Protein AF-0000000081549361 (afdb_homodimer)

Foldseek 3Di:
DDPPDPDDPDPPPPPCPVPVPPLPKADKDKDPPLQPDPLSLVVVQVLLVVVCVVDVDPWRKAFDTWDIKIWIDRPPVCKIKMWTWGWTQTVNDIFTKIWIKIANDSPDDDIDTPDIGTPDDDD/DDPPDPDDPDDPPPPCPVPVPPLPKADKDKDPPLQPDPLSLVVVQVLLVVVCVVDVDPWRKAFDTWDIKIWIDRPDVCKIKMWTWGWTQTVNDIFTKIWIKIANDSPDDDIDTPDIGTPDDDD

Nearest PDB structures (foldseek):
  5ml9-assembly1_B  TM=8.527E-01  e=5.846E-06  synthetic construct
  5elu-assembly1_A  TM=9.109E-01  e=2.212E-04  synthetic construct
  8c12-assembly1_BBB  TM=8.700E-01  e=2.482E-04  synthetic construct
  5elj-assembly3_A  TM=8.957E-01  e=6.246E-04  synthetic construct
  6yxw-assembly2_D  TM=8.386E-01  e=1.665E-03  Homo sapiens

Secondary structure (DSSP, 8-state):
----------SS-------S-------EEE-TTGGG-HHHHHHHHHHHHHHHHH---SS-EEEEEEEEEEEEEEGGGTEEEEEEEEEEEETTEEEEEEEEEEESSSSSS-EEEEEEEESSPP-/----------SS-------S-------EEE-TTGGG-HHHHHHHHHHHHHHHHH---SS-EEEEEEEEEEEEEETTTTEEEEEEEEEEEETTEEEEEEEEEEESSSSSS-EEEEEEEESSPP-

Organism: NCBI:txid168488

pLDDT: mean 78.27, std 23.2, range [25.88, 98.44]

Solvent-accessible surface area (backbone atoms only — not comparable to full-atom values): 14331 Å² total; per-residue (Å²): 137,86,80,79,71,81,72,79,75,74,78,80,76,62,60,80,62,63,62,85,61,80,79,59,65,46,65,60,39,76,43,81,63,30,56,75,30,68,66,55,50,48,52,51,49,48,46,48,50,52,48,44,71,71,41,85,54,95,56,62,65,39,82,70,49,48,72,41,32,33,36,28,44,34,76,86,77,48,28,36,35,33,35,35,34,31,34,29,35,49,76,85,36,64,40,51,32,40,38,27,36,34,26,51,42,101,84,42,80,65,69,42,77,73,44,76,42,59,64,64,74,85,130,137,86,82,80,73,80,72,79,78,73,78,80,72,61,61,80,62,63,61,84,58,80,65,57,64,46,64,60,40,76,43,82,64,30,57,73,31,67,66,55,50,48,51,52,48,48,44,47,53,52,49,44,70,73,41,87,54,94,57,63,65,38,80,72,50,48,72,41,32,34,38,29,46,33,65,85,74,53,28,38,35,34,35,35,36,32,34,28,37,49,75,86,35,63,39,52,30,39,37,28,35,35,25,49,41,101,84,41,81,65,70,42,77,73,44,76,42,60,64,62,72,84,129

Sequence (246 aa):
MATQVASPIDGNKLGDIKPIGLMTPGDITPIPDAEHNDYIIYLARWAIDEYNKEHNATSILKFKKVYCAFKQEVPGVYDIMYSIILEADDGGRMGVYAATVSAQSRQIPPRKLVDFRKIFPPAMATQVASPIDGNKLGDIKPIGLMTPGDITPIPDAEHNDYIIYLARWAIDEYNKEHNATSILKFKKVYCAFKQEVPGVYDIMYSIILEADDGGRMGVYAATVSAQSRQIPPRKLVDFRKIFPPA

Radius of gyration: 24.9 Å; Cα contacts (8 Å, |Δi|>4): 452; chains: 2; bounding box: 49×110×56 Å

InterPro domains:
  IPR000010 Cystatin domain [cd00042] (43-91)
  IPR027214 Cystatin [PTHR11413] (24-118)
  IPR046350 Cystatin superfamily [SSF54403] (26-119)

Structure (mmCIF, N/CA/C/O backbone):
data_AF-0000000081549361-model_v1
#
loop_
_entity.id
_entity.type
_entity.pdbx_description
1 polymer 'Cysteine proteinase inhibitor'
#
loop_
_atom_site.group_PDB
_atom_site.id
_atom_site.type_symbol
_atom_site.label_atom_id
_atom_site.label_alt_id
_atom_site.label_comp_id
_atom_site.label_asym_id
_atom_site.label_entity_id
_atom_site.label_seq_id
_atom_site.pdbx_PDB_ins_code
_atom_site.Cartn_x
_atom_site.Cartn_y
_atom_site.Cartn_z
_atom_site.occupancy
_atom_site.B_iso_or_equiv
_atom_site.auth_seq_id
_atom_site.auth_comp_id
_atom_site.auth_asym_id
_atom_site.auth_atom_id
_atom_site.pdbx_PDB_model_num
ATOM 1 N N . MET A 1 1 ? 5.414 -63.219 -8.336 1 26.33 1 MET A N 1
ATOM 2 C CA . MET A 1 1 ? 5.566 -61.938 -9.031 1 26.33 1 MET A CA 1
ATOM 3 C C . MET A 1 1 ? 6.242 -60.906 -8.125 1 26.33 1 MET A C 1
ATOM 5 O O . MET A 1 1 ? 5.781 -60.656 -7.012 1 26.33 1 MET A O 1
ATOM 9 N N . ALA A 1 2 ? 7.523 -60.594 -8.164 1 27.41 2 ALA A N 1
ATOM 10 C CA . ALA A 1 2 ? 8.57 -60.25 -7.203 1 27.41 2 ALA A CA 1
ATOM 11 C C . ALA A 1 2 ? 8.516 -58.781 -6.844 1 27.41 2 ALA A C 1
ATOM 13 O O . ALA A 1 2 ? 8.273 -57.938 -7.711 1 27.41 2 ALA A O 1
ATOM 14 N N . THR A 1 3 ? 8.188 -58.312 -5.594 1 30.3 3 THR A N 1
ATOM 15 C CA . THR A 1 3 ? 8.047 -57.062 -4.836 1 30.3 3 THR A CA 1
ATOM 16 C C . THR A 1 3 ? 9.375 -56.312 -4.77 1 30.3 3 THR A C 1
ATOM 18 O O . THR A 1 3 ? 10.312 -56.75 -4.094 1 30.3 3 THR A O 1
ATOM 21 N N . GLN A 1 4 ? 9.961 -55.875 -5.789 1 30.41 4 GLN A N 1
ATOM 22 C CA . GLN A 1 4 ? 11.328 -55.375 -5.793 1 30.41 4 GLN A CA 1
ATOM 23 C C . GLN A 1 4 ? 11.516 -54.25 -4.777 1 30.41 4 GLN A C 1
ATOM 25 O O . GLN A 1 4 ? 10.789 -53.25 -4.816 1 30.41 4 GLN A O 1
ATOM 30 N N . VAL A 1 5 ? 11.992 -54.406 -3.641 1 31.69 5 VAL A N 1
ATOM 31 C CA . VAL A 1 5 ? 12.398 -53.594 -2.48 1 31.69 5 VAL A CA 1
ATOM 32 C C . VAL A 1 5 ? 13.469 -52.594 -2.889 1 31.69 5 VAL A C 1
ATOM 34 O O . VAL A 1 5 ? 14.406 -52.938 -3.611 1 31.69 5 VAL A O 1
ATOM 37 N N . ALA A 1 6 ? 13.18 -51.312 -2.949 1 35.41 6 ALA A N 1
ATOM 38 C CA . ALA A 1 6 ? 14.078 -50.25 -3.408 1 35.41 6 ALA A CA 1
ATOM 39 C C . ALA A 1 6 ? 15.414 -50.312 -2.678 1 35.41 6 ALA A C 1
ATOM 41 O O . ALA A 1 6 ? 15.469 -50.656 -1.488 1 35.41 6 ALA A O 1
ATOM 42 N N . SER A 1 7 ? 16.328 -50.75 -3.279 1 37.62 7 SER A N 1
ATOM 43 C CA . SER A 1 7 ? 17.656 -50.906 -2.729 1 37.62 7 SER A CA 1
ATOM 44 C C . SER A 1 7 ? 18.062 -49.719 -1.88 1 37.62 7 SER A C 1
ATOM 46 O O . SER A 1 7 ? 17.562 -48.594 -2.076 1 37.62 7 SER A O 1
ATOM 48 N N . PRO A 1 8 ? 18.906 -49.844 -0.88 1 35.84 8 PRO A N 1
ATOM 49 C CA . PRO A 1 8 ? 19.422 -48.938 0.135 1 35.84 8 PRO A CA 1
ATOM 50 C C . PRO A 1 8 ? 20.25 -47.781 -0.468 1 35.84 8 PRO A C 1
ATOM 52 O O . PRO A 1 8 ? 21.156 -48.031 -1.269 1 35.84 8 PRO A O 1
ATOM 55 N N . ILE A 1 9 ? 19.828 -46.688 -0.8 1 36.06 9 ILE A N 1
ATOM 56 C CA . ILE A 1 9 ? 20.578 -45.625 -1.429 1 36.06 9 ILE A CA 1
ATOM 57 C C . ILE A 1 9 ? 21.891 -45.375 -0.679 1 36.06 9 ILE A C 1
ATOM 59 O O . ILE A 1 9 ? 21.906 -45.344 0.553 1 36.06 9 ILE A O 1
ATOM 63 N N . ASP A 1 10 ? 22.875 -45.781 -1.121 1 35.84 10 ASP A N 1
ATOM 64 C CA . ASP A 1 10 ? 24.25 -45.656 -0.615 1 35.84 10 ASP A CA 1
ATOM 65 C C . ASP A 1 10 ? 24.484 -44.25 -0.059 1 35.84 10 ASP A C 1
ATOM 67 O O . ASP A 1 10 ? 23.938 -43.25 -0.577 1 35.84 10 ASP A O 1
ATOM 71 N N . GLY A 1 11 ? 24.828 -43.875 1.191 1 31.97 11 GLY A N 1
ATOM 72 C CA . GLY A 1 11 ? 24.969 -42.75 2.105 1 31.97 11 GLY A CA 1
ATOM 73 C C . GLY A 1 11 ? 25.688 -41.594 1.486 1 31.97 11 GLY A C 1
ATOM 74 O O . GLY A 1 11 ? 25.594 -40.469 1.982 1 31.97 11 GLY A O 1
ATOM 75 N N . ASN A 1 12 ? 26.891 -41.562 1.059 1 36 12 ASN A N 1
ATOM 76 C CA . ASN A 1 12 ? 27.922 -40.594 0.743 1 36 12 ASN A CA 1
ATOM 77 C C . ASN A 1 12 ? 27.484 -39.688 -0.402 1 36 12 ASN A C 1
ATOM 79 O O . ASN A 1 12 ? 28.125 -38.656 -0.649 1 36 12 ASN A O 1
ATOM 83 N N . LYS A 1 13 ? 27.141 -40.188 -1.493 1 33.62 13 LYS A N 1
ATOM 84 C CA . LYS A 1 13 ? 26.828 -39.375 -2.668 1 33.62 13 LYS A CA 1
ATOM 85 C C . LYS A 1 13 ? 25.578 -38.531 -2.426 1 33.62 13 LYS A C 1
ATOM 87 O O . LYS A 1 13 ? 24.484 -38.906 -2.848 1 33.62 13 LYS A O 1
ATOM 92 N N . LEU A 1 14 ? 25.203 -38.281 -1.213 1 33.5 14 LEU A N 1
ATOM 93 C CA . LEU A 1 14 ? 24.203 -37.25 -0.957 1 33.5 14 LEU A CA 1
ATOM 94 C C . LEU A 1 14 ? 24.344 -36.094 -1.951 1 33.5 14 LEU A C 1
ATOM 96 O O . LEU A 1 14 ? 25.328 -35.375 -1.92 1 33.5 14 LEU A O 1
ATOM 100 N N . GLY A 1 15 ? 24.172 -36.344 -3.135 1 33.47 15 GLY A N 1
ATOM 101 C CA . GLY A 1 15 ? 24.219 -35.312 -4.168 1 33.47 15 GLY A CA 1
ATOM 102 C C . GLY A 1 15 ? 23.938 -33.906 -3.641 1 33.47 15 GLY A C 1
ATOM 103 O O . GLY A 1 15 ? 23.359 -33.75 -2.561 1 33.47 15 GLY A O 1
ATOM 104 N N . ASP A 1 16 ? 24.875 -32.938 -3.951 1 35.56 16 ASP A N 1
ATOM 105 C CA . ASP A 1 16 ? 24.75 -31.531 -3.551 1 35.56 16 ASP A CA 1
ATOM 106 C C . ASP A 1 16 ? 23.281 -31.094 -3.533 1 35.56 16 ASP A C 1
ATOM 108 O O . ASP A 1 16 ? 22.688 -30.859 -4.586 1 35.56 16 ASP A O 1
ATOM 112 N N . ILE A 1 17 ? 22.375 -31.891 -3.084 1 36.28 17 ILE A N 1
ATOM 113 C CA . ILE A 1 17 ? 21.062 -31.281 -2.881 1 36.28 17 ILE A CA 1
ATOM 114 C C . ILE A 1 17 ? 21.219 -29.781 -2.658 1 36.28 17 ILE A C 1
ATOM 116 O O . ILE A 1 17 ? 21.797 -29.359 -1.659 1 36.28 17 ILE A O 1
ATOM 120 N N . LYS A 1 18 ? 21.625 -29.172 -3.738 1 36.47 18 LYS A N 1
ATOM 121 C CA . LYS A 1 18 ? 21.5 -27.719 -3.547 1 36.47 18 LYS A CA 1
ATOM 122 C C . LYS A 1 18 ? 20.406 -27.406 -2.525 1 36.47 18 LYS A C 1
ATOM 124 O O . LYS A 1 18 ? 19.328 -28 -2.551 1 36.47 18 LYS A O 1
ATOM 129 N N . PRO A 1 19 ? 20.766 -27.234 -1.209 1 36.66 19 PRO A N 1
ATOM 130 C CA . PRO A 1 19 ? 19.734 -26.828 -0.26 1 36.66 19 PRO A CA 1
ATOM 131 C C . PRO A 1 19 ? 18.453 -26.344 -0.95 1 36.66 19 PRO A C 1
ATOM 133 O O . PRO A 1 19 ? 18.516 -25.766 -2.039 1 36.66 19 PRO A O 1
ATOM 136 N N . ILE A 1 20 ? 17.359 -27.141 -0.939 1 38.69 20 ILE A N 1
ATOM 137 C CA . ILE A 1 20 ? 16.078 -26.531 -1.312 1 38.69 20 ILE A CA 1
ATOM 138 C C . ILE A 1 20 ? 16.219 -25.016 -1.311 1 38.69 20 ILE A C 1
ATOM 140 O O . ILE A 1 20 ? 16.469 -24.406 -0.268 1 38.69 20 ILE A O 1
ATOM 144 N N . GLY A 1 21 ? 16.969 -24.422 -2.111 1 39.81 21 GLY A N 1
ATOM 145 C CA . GLY A 1 21 ? 17.312 -23.031 -2.285 1 39.81 21 GLY A CA 1
ATOM 146 C C . GLY A 1 21 ? 16.297 -22.078 -1.668 1 39.81 21 GLY A C 1
ATOM 147 O O . GLY A 1 21 ? 15.102 -22.375 -1.661 1 39.81 21 GLY A O 1
ATOM 148 N N . LEU A 1 22 ? 16.625 -21.328 -0.518 1 47.47 22 LEU A N 1
ATOM 149 C CA . LEU A 1 22 ? 15.898 -20.203 0.055 1 47.47 22 LEU A CA 1
ATOM 150 C C . LEU A 1 22 ? 14.93 -19.594 -0.96 1 47.47 22 LEU A C 1
ATOM 152 O O . LEU A 1 22 ? 15.344 -19.156 -2.031 1 47.47 22 LEU A O 1
ATOM 156 N N . MET A 1 23 ? 13.852 -20.344 -1.26 1 54.81 23 MET A N 1
ATOM 157 C CA . MET A 1 23 ? 12.82 -19.891 -2.184 1 54.81 23 MET A CA 1
ATOM 158 C C . MET A 1 23 ? 12.648 -18.375 -2.107 1 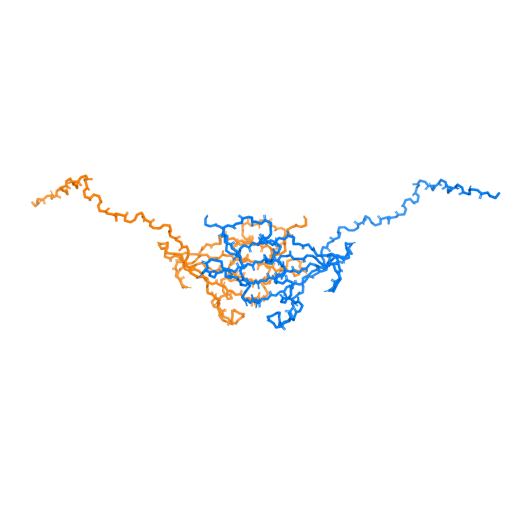54.81 23 MET A C 1
ATOM 160 O O . MET A 1 23 ? 12.023 -17.875 -1.182 1 54.81 23 MET A O 1
ATOM 164 N N . THR A 1 24 ? 13.68 -17.766 -2.395 1 63.66 24 THR A N 1
ATOM 165 C CA . THR A 1 24 ? 13.617 -16.312 -2.408 1 63.66 24 THR A CA 1
ATOM 166 C C . THR A 1 24 ? 12.508 -15.82 -3.332 1 63.66 24 THR A C 1
ATOM 168 O O . THR A 1 24 ? 12.398 -16.266 -4.477 1 63.66 24 THR A O 1
ATOM 171 N N . PRO A 1 25 ? 11.547 -15.227 -2.713 1 71.69 25 PRO A N 1
ATOM 172 C CA . PRO A 1 25 ? 10.523 -14.648 -3.59 1 71.69 25 PRO A CA 1
ATOM 173 C C . PRO A 1 25 ? 11.117 -13.984 -4.828 1 71.69 25 PRO A C 1
ATOM 175 O O . PRO A 1 25 ? 12.242 -13.469 -4.781 1 71.69 25 PRO A O 1
ATOM 178 N N . GLY A 1 26 ? 10.453 -14.297 -5.965 1 78 26 GLY A N 1
ATOM 179 C CA . GLY A 1 26 ? 10.859 -13.648 -7.199 1 78 26 GLY A CA 1
ATOM 180 C C . GLY A 1 26 ? 10.773 -12.133 -7.129 1 78 26 GLY A C 1
ATOM 181 O O . GLY A 1 26 ? 10.492 -11.57 -6.07 1 78 26 GLY A O 1
ATOM 182 N N . ASP A 1 27 ? 11.117 -11.5 -8.203 1 84 27 ASP A N 1
ATOM 183 C CA . ASP A 1 27 ? 11.047 -10.047 -8.32 1 84 27 ASP A CA 1
ATOM 184 C C . ASP A 1 27 ? 9.602 -9.562 -8.312 1 84 27 ASP A C 1
ATOM 186 O O . ASP A 1 27 ? 8.711 -10.242 -8.828 1 84 27 ASP A O 1
ATOM 190 N N . ILE A 1 28 ? 9.406 -8.539 -7.691 1 90.38 28 ILE A N 1
ATOM 191 C CA . ILE A 1 28 ? 8.102 -7.891 -7.723 1 90.38 28 ILE A CA 1
ATOM 192 C C . ILE A 1 28 ? 7.906 -7.172 -9.055 1 90.38 28 ILE A C 1
ATOM 194 O O . ILE A 1 28 ? 8.812 -6.496 -9.539 1 90.38 28 ILE A O 1
ATOM 198 N N . THR A 1 29 ? 6.82 -7.391 -9.688 1 92.38 29 THR A N 1
ATOM 199 C CA . THR A 1 29 ? 6.48 -6.738 -10.945 1 92.38 29 THR A CA 1
ATOM 200 C C . THR A 1 29 ? 5.16 -5.98 -10.828 1 92.38 29 THR A C 1
ATOM 202 O O . THR A 1 29 ? 4.172 -6.527 -10.328 1 92.38 29 THR A O 1
ATOM 205 N N . PRO A 1 30 ? 5.18 -4.711 -11.172 1 95.31 30 PRO A N 1
ATOM 206 C CA . PRO A 1 30 ? 3.902 -3.994 -11.211 1 95.31 30 PRO A CA 1
ATOM 207 C C . PRO A 1 30 ? 2.959 -4.523 -12.289 1 95.31 30 PRO A C 1
ATOM 209 O O . PRO A 1 30 ? 3.412 -4.969 -13.344 1 95.31 30 PRO A O 1
ATOM 212 N N . ILE A 1 31 ? 1.725 -4.453 -12.031 1 95.88 31 ILE A N 1
ATOM 213 C CA . ILE A 1 31 ? 0.71 -4.793 -13.023 1 95.88 31 ILE A CA 1
ATOM 214 C C . ILE A 1 31 ? 0.189 -3.518 -13.688 1 95.88 31 ILE A C 1
ATOM 216 O O . ILE A 1 31 ? -0.46 -2.693 -13.039 1 95.88 31 ILE A O 1
ATOM 220 N N . PRO A 1 32 ? 0.461 -3.396 -14.953 1 94.62 32 PRO A N 1
ATOM 221 C CA . PRO A 1 32 ? 0.016 -2.174 -15.625 1 94.62 32 PRO A CA 1
ATOM 222 C C . PRO A 1 32 ? -1.505 -2.043 -15.664 1 94.62 32 PRO A C 1
ATOM 224 O O . PRO A 1 32 ? -2.209 -3.043 -15.828 1 94.62 32 PRO A O 1
ATOM 227 N N . ASP A 1 33 ? -2.059 -0.889 -15.531 1 95.44 33 ASP A N 1
ATOM 228 C CA . ASP A 1 33 ? -3.477 -0.559 -15.625 1 95.44 33 ASP A CA 1
ATOM 229 C C . ASP A 1 33 ? -4.312 -1.462 -14.719 1 95.44 33 ASP A C 1
ATOM 231 O O . ASP A 1 33 ? -5.336 -2 -15.148 1 95.44 33 ASP A O 1
ATOM 235 N N . ALA A 1 34 ? -3.727 -1.637 -13.516 1 96.25 34 ALA A N 1
ATOM 236 C CA . ALA A 1 34 ? -4.406 -2.525 -12.578 1 96.25 34 ALA A CA 1
ATOM 237 C C . ALA A 1 34 ? -5.832 -2.049 -12.312 1 96.25 34 ALA A C 1
ATOM 239 O O . ALA A 1 34 ? -6.723 -2.857 -12.031 1 96.25 34 ALA A O 1
ATOM 240 N N . GLU A 1 35 ? -6.066 -0.782 -12.422 1 96.12 35 GLU A N 1
ATOM 241 C CA . GLU A 1 35 ? -7.371 -0.204 -12.109 1 96.12 35 GLU A CA 1
ATOM 242 C C . GLU A 1 35 ? -8.43 -0.649 -13.109 1 96.12 35 GLU A C 1
ATOM 244 O O . GLU A 1 35 ? -9.625 -0.534 -12.852 1 96.12 35 GLU A O 1
ATOM 249 N N . HIS A 1 36 ? -7.91 -1.14 -14.25 1 97 36 HIS A N 1
ATOM 250 C CA . HIS A 1 36 ? -8.859 -1.566 -15.281 1 97 36 HIS A CA 1
ATOM 251 C C . HIS A 1 36 ? -8.656 -3.037 -15.633 1 97 36 HIS A C 1
ATOM 253 O O . HIS A 1 36 ? -9.195 -3.516 -16.625 1 97 36 HIS A O 1
ATOM 259 N N . ASN A 1 37 ? -7.945 -3.721 -14.914 1 96.38 37 ASN A N 1
ATOM 260 C CA . ASN A 1 37 ? -7.691 -5.141 -15.141 1 96.38 37 ASN A CA 1
ATOM 261 C C . ASN A 1 37 ? -8.75 -6.012 -14.477 1 96.38 37 ASN A C 1
ATOM 263 O O . ASN A 1 37 ? -8.828 -6.07 -13.242 1 96.38 37 ASN A O 1
ATOM 267 N N . ASP A 1 38 ? -9.484 -6.73 -15.289 1 94.88 38 ASP A N 1
ATOM 268 C CA . ASP A 1 38 ? -10.641 -7.469 -14.789 1 94.88 38 ASP A CA 1
ATOM 269 C C . ASP A 1 38 ? -10.227 -8.492 -13.734 1 94.88 38 ASP A C 1
ATOM 271 O O . ASP A 1 38 ? -10.945 -8.711 -12.758 1 94.88 38 ASP A O 1
ATOM 275 N N . TYR A 1 39 ? -9.156 -9.109 -13.93 1 93.06 39 TYR A N 1
ATOM 276 C CA . TYR A 1 39 ? -8.719 -10.141 -13 1 93.06 39 TYR A CA 1
ATOM 277 C C . TYR A 1 39 ? -8.305 -9.531 -11.664 1 93.06 39 TYR A C 1
ATOM 279 O O . TYR A 1 39 ? -8.641 -10.062 -10.602 1 93.06 39 TYR A O 1
ATOM 287 N N . ILE A 1 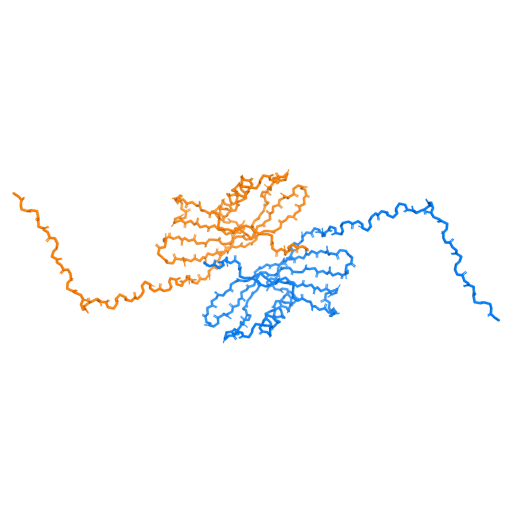40 ? -7.598 -8.43 -11.727 1 95.88 40 ILE A N 1
ATOM 288 C CA . ILE A 1 40 ? -7.16 -7.758 -10.508 1 95.88 40 ILE A CA 1
ATOM 289 C C . ILE A 1 40 ? -8.375 -7.223 -9.75 1 95.88 40 ILE A C 1
ATOM 291 O O . ILE A 1 40 ? -8.43 -7.309 -8.523 1 95.88 40 ILE A O 1
ATOM 295 N N . ILE A 1 41 ? -9.305 -6.66 -10.523 1 97.19 41 ILE A N 1
ATOM 296 C CA . ILE A 1 41 ? -10.531 -6.18 -9.898 1 97.19 41 ILE A CA 1
ATOM 297 C C . ILE A 1 41 ? -11.273 -7.344 -9.242 1 97.19 41 ILE A C 1
ATOM 299 O O . ILE A 1 41 ? -11.781 -7.215 -8.125 1 97.19 41 ILE A O 1
ATOM 303 N N . TYR A 1 42 ? -11.242 -8.484 -9.844 1 95.75 42 TYR A N 1
ATOM 304 C CA . TYR A 1 42 ? -11.836 -9.688 -9.273 1 95.75 42 TYR A CA 1
ATOM 305 C C . TYR A 1 42 ? -11.148 -10.07 -7.973 1 95.75 42 TYR A C 1
ATOM 307 O O . TYR A 1 42 ? -11.805 -10.344 -6.965 1 95.75 42 TYR A O 1
ATOM 315 N N . LEU A 1 43 ? -9.859 -10.141 -7.973 1 95.5 43 LEU A N 1
ATOM 316 C CA . LEU A 1 43 ? -9.094 -10.5 -6.781 1 95.5 43 LEU A CA 1
ATOM 317 C C . LEU A 1 43 ? -9.344 -9.5 -5.656 1 95.5 43 LEU A C 1
ATOM 319 O O . LEU A 1 43 ? -9.43 -9.883 -4.488 1 95.5 43 LEU A O 1
ATOM 323 N N . ALA A 1 44 ? -9.461 -8.234 -6 1 97.62 44 ALA A N 1
ATOM 324 C CA . ALA A 1 44 ? -9.727 -7.191 -5.012 1 97.62 44 ALA A CA 1
ATOM 325 C C . ALA A 1 44 ? -11.078 -7.41 -4.332 1 97.62 44 ALA A C 1
ATOM 327 O O . ALA A 1 44 ? -11.18 -7.355 -3.105 1 97.62 44 ALA A O 1
ATOM 328 N N . ARG A 1 45 ? -12.07 -7.668 -5.137 1 97.31 45 ARG A N 1
ATOM 329 C CA . ARG A 1 45 ? -13.406 -7.926 -4.598 1 97.31 45 ARG A CA 1
ATOM 330 C C . ARG A 1 45 ? -13.414 -9.18 -3.732 1 97.31 45 ARG A C 1
ATOM 332 O O . ARG A 1 45 ? -14 -9.188 -2.646 1 97.31 45 ARG A O 1
ATOM 339 N N . TRP A 1 46 ? -12.742 -10.156 -4.184 1 96.06 46 TRP A N 1
ATOM 340 C CA . TRP A 1 46 ? -12.672 -11.398 -3.428 1 96.06 46 TRP A CA 1
ATOM 341 C C . TRP A 1 46 ? -11.992 -11.18 -2.08 1 96.06 46 TRP A C 1
ATOM 343 O O . TRP A 1 46 ? -12.43 -11.727 -1.062 1 96.06 46 TRP A O 1
ATOM 353 N N . ALA A 1 47 ? -10.93 -10.484 -2.088 1 96.88 47 ALA A N 1
ATOM 354 C CA . ALA A 1 47 ? -10.188 -10.203 -0.863 1 96.88 47 ALA A CA 1
ATOM 355 C C . ALA A 1 47 ? -11.07 -9.484 0.158 1 96.88 47 ALA A C 1
ATOM 357 O O . ALA A 1 47 ? -11.039 -9.812 1.348 1 96.88 47 ALA A O 1
ATOM 358 N N . ILE A 1 48 ? -11.781 -8.492 -0.33 1 97.38 48 ILE A N 1
ATOM 359 C CA . ILE A 1 48 ? -12.68 -7.762 0.56 1 97.38 48 ILE A CA 1
ATOM 360 C C . ILE A 1 48 ? -13.727 -8.711 1.131 1 97.38 48 ILE A C 1
ATOM 362 O O . ILE A 1 48 ? -14.016 -8.672 2.33 1 97.38 48 ILE A O 1
ATOM 366 N N . ASP A 1 49 ? -14.305 -9.57 0.302 1 95.69 49 ASP A N 1
ATOM 367 C CA . ASP A 1 49 ? -15.289 -10.547 0.755 1 95.69 49 ASP A CA 1
ATOM 368 C C . ASP A 1 49 ? -14.703 -11.477 1.813 1 95.69 49 ASP A C 1
ATOM 370 O O . ASP A 1 49 ? -15.344 -11.742 2.834 1 95.69 49 ASP A O 1
ATOM 374 N N . GLU A 1 50 ? -13.508 -11.977 1.53 1 94.75 50 GLU A N 1
ATOM 375 C CA . GLU A 1 50 ? -12.844 -12.867 2.473 1 94.75 50 GLU A CA 1
ATOM 376 C C . GLU A 1 50 ? -12.578 -12.172 3.803 1 94.75 50 GLU A C 1
ATOM 378 O O . GLU A 1 50 ? -12.773 -12.758 4.871 1 94.75 50 GLU A O 1
ATOM 383 N N . TYR A 1 51 ? -12.141 -10.984 3.709 1 95.38 51 TYR A N 1
ATOM 384 C CA . TYR A 1 51 ? -11.914 -10.195 4.918 1 95.38 51 TYR A CA 1
ATOM 385 C C . TYR A 1 51 ? -13.203 -10.031 5.707 1 95.38 51 TYR A C 1
ATOM 387 O O . TYR A 1 51 ? -13.211 -10.18 6.934 1 95.38 51 TYR A O 1
ATOM 395 N N . ASN A 1 52 ? -14.211 -9.633 5.012 1 95.56 52 ASN A N 1
ATOM 396 C CA . ASN A 1 52 ? -15.508 -9.445 5.664 1 95.56 52 ASN A CA 1
ATOM 397 C C . ASN A 1 52 ? -15.984 -10.727 6.348 1 95.56 52 ASN A C 1
ATOM 399 O O . ASN A 1 52 ? -16.578 -10.672 7.426 1 95.56 52 ASN A O 1
ATOM 403 N N . LYS A 1 53 ? -15.781 -11.844 5.754 1 93.75 53 LYS A N 1
ATOM 404 C CA . LYS A 1 53 ? -16.188 -13.125 6.324 1 93.75 53 LYS A CA 1
ATOM 405 C C . LYS A 1 53 ? -15.43 -13.414 7.621 1 93.75 53 LYS A C 1
ATOM 407 O O . LYS A 1 53 ? -16 -13.945 8.57 1 93.75 53 LYS A O 1
ATOM 412 N N . GLU A 1 54 ? -14.203 -13.047 7.625 1 90.75 54 GLU A N 1
ATOM 413 C CA . GLU A 1 54 ? -13.336 -13.367 8.758 1 90.75 54 GLU A CA 1
ATOM 414 C C . GLU A 1 54 ? -13.531 -12.375 9.898 1 90.75 54 GLU A C 1
ATOM 416 O O . GLU A 1 54 ? -13.242 -12.688 11.055 1 90.75 54 GLU A O 1
ATOM 421 N N . HIS A 1 55 ? -13.812 -11.234 9.547 1 83.56 55 HIS A N 1
ATOM 422 C CA . HIS A 1 55 ? -13.914 -10.195 10.562 1 83.56 55 HIS A CA 1
ATOM 423 C C . HIS A 1 55 ? -15.375 -9.859 10.859 1 83.56 55 HIS A C 1
ATOM 425 O O . HIS A 1 55 ? -16.172 -9.672 9.938 1 83.56 55 HIS A O 1
ATOM 431 N N . ASN A 1 56 ? -15.875 -10.422 11.812 1 65.88 56 ASN A N 1
ATOM 432 C CA . ASN A 1 56 ? -17.234 -10.195 12.289 1 65.88 56 ASN A CA 1
ATOM 433 C C . ASN A 1 56 ? -17.484 -8.719 12.586 1 65.88 56 ASN A C 1
ATOM 435 O O . ASN A 1 56 ? -18.047 -8.375 13.625 1 65.88 56 ASN A O 1
ATOM 439 N N . ALA A 1 57 ? -17.016 -7.934 11.742 1 63.06 57 ALA A N 1
ATOM 440 C CA . ALA A 1 57 ? -17.094 -6.523 12.109 1 63.06 57 ALA A CA 1
ATOM 441 C C . ALA A 1 57 ? -18.484 -5.961 11.852 1 63.06 57 ALA A C 1
ATOM 443 O O . ALA A 1 57 ? -19.281 -6.555 11.102 1 63.06 57 ALA A O 1
ATOM 444 N N . THR A 1 58 ? -18.766 -5.004 12.602 1 65.69 58 THR A N 1
ATOM 445 C CA . THR A 1 58 ? -20.031 -4.277 12.523 1 65.69 58 THR A CA 1
ATOM 446 C C . THR A 1 58 ? -20.172 -3.592 11.164 1 65.69 58 THR A C 1
ATOM 448 O O . THR A 1 58 ? -21.297 -3.33 10.719 1 65.69 58 THR A O 1
ATOM 451 N N . SER A 1 59 ? -18.953 -3.305 10.523 1 75.75 59 SER A N 1
ATOM 452 C CA . SER A 1 59 ? -19.047 -2.664 9.219 1 75.75 59 SER A CA 1
ATOM 453 C C . SER A 1 59 ? -18.516 -3.574 8.117 1 75.75 59 SER A C 1
ATOM 455 O O . SER A 1 59 ? -17.453 -4.18 8.266 1 75.75 59 SER A O 1
ATOM 457 N N . ILE A 1 60 ? -19.359 -3.727 7.148 1 89.31 60 ILE A N 1
ATOM 458 C CA . ILE A 1 60 ? -19 -4.492 5.957 1 89.31 60 ILE A CA 1
ATOM 459 C C . ILE A 1 60 ? -18.297 -3.586 4.949 1 89.31 60 ILE A C 1
ATOM 461 O O . ILE A 1 60 ? -18.828 -2.549 4.555 1 89.31 60 ILE A O 1
ATOM 465 N N . LEU A 1 61 ? -17.094 -3.947 4.648 1 94.69 61 LEU A N 1
ATOM 466 C CA . LEU A 1 61 ? -16.391 -3.211 3.615 1 94.69 61 LEU A CA 1
ATOM 467 C C . LEU A 1 61 ? -17 -3.457 2.242 1 94.69 61 LEU A C 1
ATOM 469 O O . LEU A 1 61 ? -17.391 -4.582 1.93 1 94.69 61 LEU A O 1
ATOM 473 N N . LYS A 1 62 ? -17.125 -2.352 1.428 1 96.25 62 LYS A N 1
ATOM 474 C CA . LYS A 1 62 ? -17.594 -2.443 0.051 1 96.25 62 LYS A CA 1
ATOM 475 C C . LYS A 1 62 ? -16.547 -1.944 -0.931 1 96.25 62 LYS A C 1
ATOM 477 O O . LYS A 1 62 ? -16.031 -0.832 -0.788 1 96.25 62 LYS A O 1
ATOM 482 N N . PHE A 1 63 ? -16.344 -2.697 -1.929 1 97.88 63 PHE A N 1
ATOM 483 C CA . PHE A 1 63 ? -15.328 -2.373 -2.924 1 97.88 63 PHE A CA 1
ATOM 484 C C . PHE A 1 63 ? -15.68 -1.087 -3.66 1 97.88 63 PHE A C 1
ATOM 486 O O . PHE A 1 63 ? -16.844 -0.855 -3.986 1 97.88 63 PHE A O 1
ATOM 493 N N . LYS A 1 64 ? -14.641 -0.25 -3.93 1 97.5 64 LYS A N 1
ATOM 494 C CA . LYS A 1 64 ? -14.82 0.948 -4.746 1 97.5 64 LYS A CA 1
ATOM 495 C C . LYS A 1 64 ? -13.93 0.911 -5.98 1 97.5 64 LYS A C 1
ATOM 497 O O . LYS A 1 64 ? -14.422 0.909 -7.109 1 97.5 64 LYS A O 1
ATOM 502 N N . LYS A 1 65 ? -12.586 0.85 -5.797 1 97.31 65 LYS A N 1
ATOM 503 C CA . LYS A 1 65 ? -11.688 0.812 -6.941 1 97.31 65 LYS A CA 1
ATOM 504 C C . LYS A 1 65 ? -10.305 0.289 -6.539 1 97.31 65 LYS A C 1
ATOM 506 O O . LYS A 1 65 ? -10 0.178 -5.352 1 97.31 65 LYS A O 1
ATOM 511 N N . VAL A 1 66 ? -9.523 -0.039 -7.57 1 98.12 66 VAL A N 1
ATOM 512 C CA . VAL A 1 66 ? -8.117 -0.405 -7.434 1 98.12 66 VAL A CA 1
ATOM 513 C C . VAL A 1 66 ? -7.234 0.77 -7.852 1 98.12 66 VAL A C 1
ATOM 515 O O . VAL A 1 66 ? -7.543 1.473 -8.82 1 98.12 66 VAL A O 1
ATOM 518 N N . TYR A 1 67 ? -6.121 0.978 -7.133 1 97.56 67 TYR A N 1
ATOM 519 C CA . TYR A 1 67 ? -5.18 2.027 -7.516 1 97.56 67 TYR A CA 1
ATOM 520 C C . TYR A 1 67 ? -3.975 1.441 -8.242 1 97.56 67 TYR A C 1
ATOM 522 O O . TYR A 1 67 ? -3.549 1.964 -9.273 1 97.56 67 TYR A O 1
ATOM 530 N N . CYS A 1 68 ? -3.379 0.444 -7.734 1 97.5 68 CYS A N 1
ATOM 531 C CA . CYS A 1 68 ? -2.252 -0.263 -8.328 1 97.5 68 CYS A CA 1
ATOM 532 C C . CYS A 1 68 ? -2.123 -1.669 -7.758 1 97.5 68 CYS A C 1
ATOM 534 O O . CYS A 1 68 ? -2.789 -2.008 -6.777 1 97.5 68 CYS A O 1
ATOM 536 N N . ALA A 1 69 ? -1.357 -2.494 -8.43 1 97.81 69 ALA A N 1
ATOM 537 C CA . ALA A 1 69 ? -1.159 -3.875 -8 1 97.81 69 ALA A CA 1
ATOM 538 C C . ALA A 1 69 ? 0.202 -4.398 -8.445 1 97.81 69 ALA A C 1
ATOM 540 O O . ALA A 1 69 ? 0.781 -3.895 -9.414 1 97.81 69 ALA A O 1
ATOM 541 N N . PHE A 1 70 ? 0.589 -5.406 -7.707 1 96.38 70 PHE A N 1
ATOM 542 C CA . PHE A 1 70 ? 1.898 -6.012 -7.918 1 96.38 70 PHE A CA 1
ATOM 543 C C . PHE A 1 70 ? 1.813 -7.531 -7.828 1 96.38 70 PHE A C 1
ATOM 545 O O . PHE A 1 70 ? 0.993 -8.07 -7.078 1 96.38 70 PHE A O 1
ATOM 552 N N . LYS A 1 71 ? 2.629 -8.117 -8.578 1 92.75 71 LYS A N 1
ATOM 553 C CA . LYS A 1 71 ? 2.701 -9.57 -8.469 1 92.75 71 LYS A CA 1
ATOM 554 C C . LYS A 1 71 ? 4.117 -10.031 -8.125 1 92.75 71 LYS A C 1
ATOM 556 O O . LYS A 1 71 ? 5.094 -9.383 -8.516 1 92.75 71 LYS A O 1
ATOM 561 N N . GLN A 1 72 ? 4.203 -11.039 -7.371 1 90 72 GLN A N 1
ATOM 562 C CA . GLN A 1 72 ? 5.453 -11.688 -6.996 1 90 72 GLN A CA 1
ATOM 563 C C . GLN A 1 72 ? 5.336 -13.203 -7.098 1 90 72 GLN A C 1
ATOM 565 O O . GLN A 1 72 ? 4.453 -13.805 -6.488 1 90 72 GLN A O 1
ATOM 570 N N . GLU A 1 73 ? 6.168 -13.688 -7.977 1 83.5 73 GLU A N 1
ATOM 571 C CA . GLU A 1 73 ? 6.164 -15.148 -8.109 1 83.5 73 GLU A CA 1
ATOM 572 C C . GLU A 1 73 ? 6.945 -15.805 -6.977 1 83.5 73 GLU A C 1
ATOM 574 O O . GLU A 1 73 ? 8.07 -15.398 -6.664 1 83.5 73 GLU A O 1
ATOM 579 N N . VAL A 1 74 ? 6.23 -16.703 -6.355 1 76.25 74 VAL A N 1
ATOM 580 C CA . VAL A 1 74 ? 6.879 -17.516 -5.332 1 76.25 74 VAL A CA 1
ATOM 581 C C . VAL A 1 74 ? 7.059 -18.938 -5.844 1 76.25 74 VAL A C 1
ATOM 583 O O . VAL A 1 74 ? 6.086 -19.688 -5.957 1 76.25 74 VAL A O 1
ATOM 586 N N . PRO A 1 75 ? 8.289 -19.188 -6.57 1 65.62 75 PRO A N 1
ATOM 587 C CA . PRO A 1 75 ? 8.508 -20.453 -7.281 1 65.62 75 PRO A CA 1
ATOM 588 C C . PRO A 1 75 ? 7.969 -21.656 -6.516 1 65.62 75 PRO A C 1
ATOM 590 O O . PRO A 1 75 ? 7.465 -22.594 -7.125 1 65.62 75 PRO A O 1
ATOM 593 N N . GLY A 1 76 ? 8.078 -22.219 -5.551 1 57.22 76 GLY A N 1
ATOM 594 C CA . GLY A 1 76 ? 7.855 -23.5 -4.902 1 57.22 76 GLY A CA 1
ATOM 595 C C . GLY A 1 76 ? 6.387 -23.812 -4.691 1 57.22 76 GLY A C 1
ATOM 596 O O . GLY A 1 76 ? 5.98 -24.984 -4.773 1 57.22 76 GLY A O 1
ATOM 597 N N . VAL A 1 77 ? 5.59 -22.938 -4.207 1 55.56 77 VAL A N 1
ATOM 598 C CA . VAL A 1 77 ? 4.211 -23.297 -3.9 1 55.56 77 VAL A CA 1
ATOM 599 C C . VAL A 1 77 ? 3.336 -23.094 -5.137 1 55.56 77 VAL A C 1
ATOM 601 O O . VAL A 1 77 ? 2.199 -23.562 -5.188 1 55.56 77 VAL A O 1
ATOM 604 N N . TYR A 1 78 ? 4.066 -22.906 -6.305 1 59.62 78 TYR A N 1
ATOM 605 C CA . TYR A 1 78 ? 3.32 -22.656 -7.531 1 59.62 78 TYR A CA 1
ATOM 606 C C . TYR A 1 78 ? 2.324 -21.516 -7.34 1 59.62 78 TYR A C 1
ATOM 608 O O . TYR A 1 78 ? 1.355 -21.391 -8.094 1 59.62 78 TYR A O 1
ATOM 616 N N . ASP A 1 79 ? 2.6 -20.672 -6.258 1 74 79 ASP A N 1
ATOM 617 C CA . ASP A 1 79 ? 1.658 -19.609 -5.945 1 74 79 ASP A CA 1
ATOM 618 C C . ASP A 1 79 ? 2.199 -18.25 -6.391 1 74 79 ASP A C 1
ATOM 620 O O . ASP A 1 79 ? 3.408 -18.016 -6.352 1 74 79 ASP A O 1
ATOM 624 N N . ILE A 1 80 ? 1.312 -17.531 -7.098 1 86.56 80 ILE A N 1
ATOM 625 C CA . ILE A 1 80 ? 1.572 -16.125 -7.387 1 86.56 80 ILE A CA 1
ATOM 626 C C . ILE A 1 80 ? 0.91 -15.25 -6.328 1 86.56 80 ILE A C 1
ATOM 628 O O . ILE A 1 80 ? -0.262 -15.445 -5.996 1 86.56 80 ILE A O 1
ATOM 632 N N . MET A 1 81 ? 1.783 -14.422 -5.719 1 91.56 81 MET A N 1
ATOM 633 C CA . MET A 1 81 ? 1.258 -13.438 -4.773 1 91.56 81 MET A CA 1
ATOM 634 C C . MET A 1 81 ? 0.903 -12.133 -5.48 1 91.56 81 MET A C 1
ATOM 636 O O . MET A 1 81 ? 1.673 -11.641 -6.305 1 91.56 81 MET A O 1
ATOM 640 N N . TYR A 1 82 ? -0.267 -11.664 -5.176 1 94.38 82 TYR A N 1
ATOM 641 C CA . TYR A 1 82 ? -0.701 -10.352 -5.637 1 94.38 82 TYR A CA 1
ATOM 642 C C . TYR A 1 82 ? -0.891 -9.398 -4.465 1 94.38 82 TYR A C 1
ATOM 644 O O . TYR A 1 82 ? -1.474 -9.766 -3.441 1 94.38 82 TYR A O 1
ATOM 652 N N . SER A 1 83 ? -0.284 -8.32 -4.5 1 96.44 83 SER A N 1
ATOM 653 C CA . SER A 1 83 ? -0.607 -7.223 -3.592 1 96.44 83 SER A CA 1
ATOM 654 C C . SER A 1 83 ? -1.391 -6.129 -4.309 1 96.44 83 SER A C 1
ATOM 656 O O . SER A 1 83 ? -0.942 -5.602 -5.328 1 96.44 83 SER A O 1
ATOM 658 N N . ILE A 1 84 ? -2.527 -5.809 -3.781 1 98.31 84 ILE A N 1
ATOM 659 C CA . ILE A 1 84 ? -3.459 -4.891 -4.426 1 98.31 84 ILE A CA 1
ATOM 660 C C . ILE A 1 84 ? -3.756 -3.719 -3.492 1 98.31 84 ILE A C 1
ATOM 662 O O . ILE A 1 84 ? -4.156 -3.918 -2.342 1 98.31 84 ILE A O 1
ATOM 666 N N . ILE A 1 85 ? -3.494 -2.52 -3.932 1 98.44 85 ILE A N 1
ATOM 667 C CA . ILE A 1 85 ? -3.93 -1.321 -3.223 1 98.44 85 ILE A CA 1
ATOM 668 C C . ILE A 1 85 ? -5.32 -0.915 -3.705 1 98.44 85 ILE A C 1
ATOM 670 O O . ILE A 1 85 ? -5.508 -0.591 -4.879 1 98.44 85 ILE A O 1
ATOM 674 N N . LEU A 1 86 ? -6.207 -0.947 -2.797 1 98.38 86 LEU A N 1
ATOM 675 C CA . LEU A 1 86 ? -7.602 -0.766 -3.193 1 98.38 86 LEU A CA 1
ATOM 676 C C . LEU A 1 86 ? -8.328 0.147 -2.215 1 98.38 86 LEU A C 1
ATOM 678 O O . LEU A 1 86 ? -7.871 0.35 -1.089 1 98.38 86 LEU A O 1
ATOM 682 N N . GLU A 1 87 ? -9.398 0.707 -2.709 1 97.38 87 GLU A N 1
ATOM 683 C CA . GLU A 1 87 ? -10.32 1.545 -1.941 1 97.38 87 GLU A CA 1
ATOM 684 C C . GLU A 1 87 ? -11.617 0.807 -1.639 1 97.38 87 GLU A C 1
ATOM 686 O O . GLU A 1 87 ? -12.164 0.115 -2.502 1 97.38 87 GLU A O 1
ATOM 691 N N . ALA A 1 88 ? -12.055 0.976 -0.384 1 96.25 88 ALA A N 1
ATOM 692 C CA . ALA A 1 88 ? -13.336 0.399 0.009 1 96.25 88 ALA A CA 1
ATOM 693 C C . ALA A 1 88 ? -14.141 1.376 0.862 1 96.25 88 ALA A C 1
ATOM 695 O O . ALA A 1 88 ? -13.57 2.207 1.57 1 96.25 88 ALA A O 1
ATOM 696 N N . ASP A 1 89 ? -15.398 1.279 0.716 1 94.94 89 ASP A N 1
ATOM 697 C CA . ASP A 1 89 ? -16.312 1.976 1.622 1 94.94 89 ASP A CA 1
ATOM 698 C C . ASP A 1 89 ? -16.406 1.253 2.963 1 94.94 89 ASP A C 1
ATOM 700 O O . ASP A 1 89 ? -16.703 0.059 3.012 1 94.94 89 ASP A O 1
ATOM 704 N N . ASP A 1 90 ? -16.016 1.904 3.938 1 89.94 90 ASP A N 1
ATOM 705 C CA . ASP A 1 90 ? -16.047 1.396 5.305 1 89.94 90 ASP A CA 1
ATOM 706 C C . ASP A 1 90 ? -17.094 2.135 6.145 1 89.94 90 ASP A C 1
ATOM 708 O O . ASP A 1 90 ? -16.75 3.059 6.887 1 89.94 90 ASP A O 1
ATOM 712 N N . GLY A 1 91 ? -18.328 1.657 6.109 1 87.69 91 GLY A N 1
ATOM 713 C CA . GLY A 1 91 ? -19.406 2.287 6.867 1 87.69 91 GLY A CA 1
ATOM 714 C C . GLY A 1 91 ? -19.625 3.74 6.492 1 87.69 91 GLY A C 1
ATOM 715 O O . GLY A 1 91 ? -19.828 4.586 7.359 1 87.69 91 GLY A O 1
ATOM 716 N N . GLY A 1 92 ? -19.375 4.09 5.32 1 86.44 92 GLY A N 1
ATOM 717 C CA . GLY A 1 92 ? -19.578 5.453 4.863 1 86.44 92 GLY A CA 1
ATOM 718 C C . GLY A 1 92 ? -18.297 6.25 4.75 1 86.44 92 GLY A C 1
ATOM 719 O O . GLY A 1 92 ? -18.312 7.395 4.289 1 86.44 92 GLY A O 1
ATOM 720 N N . ARG A 1 93 ? -17.266 5.641 5.191 1 87.75 93 ARG A N 1
ATOM 721 C CA . ARG A 1 93 ? -15.977 6.312 5.082 1 87.75 93 ARG A CA 1
ATOM 722 C C . ARG A 1 93 ? -15.078 5.605 4.074 1 87.75 93 ARG A C 1
ATOM 724 O O . ARG A 1 93 ? -15.148 4.387 3.922 1 87.75 93 ARG A O 1
ATOM 731 N N . MET A 1 94 ? -14.266 6.441 3.445 1 90 94 MET A N 1
ATOM 732 C CA . MET A 1 94 ? -13.32 5.875 2.488 1 90 94 MET A CA 1
ATOM 733 C C . MET A 1 94 ? -12.094 5.301 3.201 1 90 94 MET A C 1
ATOM 735 O O . MET A 1 94 ? -11.508 5.965 4.055 1 90 94 MET A O 1
ATOM 739 N N . GLY A 1 95 ? -11.875 4.039 2.893 1 93.44 95 GLY A N 1
ATOM 740 C CA . GLY A 1 95 ? -10.641 3.418 3.342 1 93.44 95 GLY A CA 1
ATOM 741 C C . GLY A 1 95 ? -9.773 2.912 2.201 1 93.44 95 GLY A C 1
ATOM 742 O O . GLY A 1 95 ? -10.297 2.52 1.153 1 93.44 95 GLY A O 1
ATOM 743 N N . VAL A 1 96 ? -8.516 3.057 2.412 1 96.25 96 VAL A N 1
ATOM 744 C CA . VAL A 1 96 ? -7.566 2.484 1.463 1 96.25 96 VAL A CA 1
ATOM 745 C C . VAL A 1 96 ? -6.797 1.347 2.127 1 96.25 96 VAL A C 1
ATOM 747 O O . VAL A 1 96 ? -6.352 1.472 3.271 1 96.25 96 VAL A O 1
ATOM 750 N N . TYR A 1 97 ? -6.633 0.266 1.357 1 96.31 97 TYR A N 1
ATOM 751 C CA . TYR A 1 97 ? -6.09 -0.965 1.922 1 96.31 97 TYR A CA 1
ATOM 752 C C . TYR A 1 97 ? -5.07 -1.593 0.98 1 96.31 97 TYR A C 1
ATOM 754 O O . TYR A 1 97 ? -5.113 -1.367 -0.231 1 96.31 97 TYR A O 1
ATOM 762 N N . ALA A 1 98 ? -4.184 -2.322 1.56 1 97.12 98 ALA A N 1
ATOM 763 C CA . ALA A 1 98 ? -3.346 -3.281 0.844 1 97.12 98 ALA A CA 1
ATOM 764 C C . ALA A 1 98 ? -3.799 -4.715 1.109 1 97.12 98 ALA A C 1
ATOM 766 O O . ALA A 1 98 ? -3.807 -5.168 2.256 1 97.12 98 ALA A O 1
ATOM 767 N N . ALA A 1 99 ? -4.246 -5.371 0.057 1 97.62 99 ALA A N 1
ATOM 768 C CA . ALA A 1 99 ? -4.637 -6.773 0.146 1 97.62 99 ALA A CA 1
ATOM 769 C C . ALA A 1 99 ? -3.623 -7.672 -0.56 1 97.62 99 ALA A C 1
ATOM 771 O O . ALA A 1 99 ? -3.248 -7.41 -1.705 1 97.62 99 ALA A O 1
ATOM 772 N N . THR A 1 100 ? -3.154 -8.688 0.133 1 95.94 100 THR A N 1
ATOM 773 C CA . THR A 1 100 ? -2.256 -9.672 -0.462 1 95.94 100 THR A CA 1
ATOM 774 C C . THR A 1 100 ? -2.961 -11.016 -0.636 1 95.94 100 THR A C 1
ATOM 776 O O . THR A 1 100 ? -3.467 -11.586 0.333 1 95.94 100 THR A O 1
ATOM 779 N N . VAL A 1 101 ? -2.965 -11.453 -1.896 1 94.19 101 VAL A N 1
ATOM 780 C CA . VAL A 1 101 ? -3.666 -12.68 -2.242 1 94.19 101 VAL A CA 1
ATOM 781 C C . VAL A 1 101 ? -2.697 -13.664 -2.896 1 94.19 101 VAL A C 1
ATOM 783 O O . VAL A 1 101 ? -1.88 -13.273 -3.734 1 94.19 101 VAL A O 1
ATOM 786 N N . SER A 1 102 ? -2.811 -14.867 -2.453 1 91.12 102 SER A N 1
ATOM 787 C CA . SER A 1 102 ? -2.068 -15.906 -3.154 1 91.12 102 SER A CA 1
ATOM 788 C C . SER A 1 102 ? -2.99 -16.734 -4.035 1 91.12 102 SER A C 1
ATOM 790 O O . SER A 1 102 ? -4.125 -17.031 -3.654 1 91.12 102 SER A O 1
ATOM 792 N N . ALA A 1 103 ? -2.508 -16.891 -5.18 1 85.81 103 ALA A N 1
ATOM 793 C CA . ALA A 1 103 ? -3.262 -17.719 -6.109 1 85.81 103 ALA A CA 1
ATOM 794 C C . ALA A 1 103 ? -2.336 -18.672 -6.871 1 85.81 103 ALA A C 1
ATOM 796 O O . ALA A 1 103 ? -1.22 -18.297 -7.238 1 85.81 103 ALA A O 1
ATOM 797 N N . GLN A 1 104 ? -2.611 -20 -6.914 1 74.75 104 GLN A N 1
ATOM 798 C CA . GLN A 1 104 ? -1.795 -20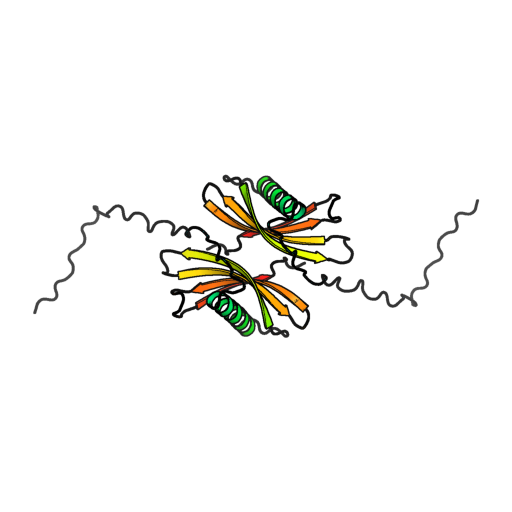.984 -7.609 1 74.75 104 GLN A CA 1
ATOM 799 C C . GLN A 1 104 ? -1.717 -20.672 -9.102 1 74.75 104 GLN A C 1
ATOM 801 O O . GLN A 1 104 ? -0.66 -20.828 -9.719 1 74.75 104 GLN A O 1
ATOM 806 N N . SER A 1 105 ? -2.93 -20.453 -9.688 1 67.75 105 SER A N 1
ATOM 807 C CA . SER A 1 105 ? -3.031 -20.031 -11.078 1 67.75 105 SER A CA 1
ATOM 808 C C . SER A 1 105 ? -4.012 -18.875 -11.25 1 67.75 105 SER A C 1
ATOM 810 O O . SER A 1 105 ? -4.754 -18.547 -10.32 1 67.75 105 SER A O 1
ATOM 812 N N . ARG A 1 106 ? -3.775 -17.953 -12.312 1 60.81 106 ARG A N 1
ATOM 813 C CA . ARG A 1 106 ? -4.629 -16.797 -12.539 1 60.81 106 ARG A CA 1
ATOM 814 C C . ARG A 1 106 ? -6.105 -17.172 -12.445 1 60.81 106 ARG A C 1
ATOM 816 O O . ARG A 1 106 ? -6.941 -16.328 -12.117 1 60.81 106 ARG A O 1
ATOM 823 N N . GLN A 1 107 ? -6.438 -18.453 -12.805 1 62.41 107 GLN A N 1
ATOM 824 C CA . GLN A 1 107 ? -7.879 -18.641 -12.961 1 62.41 107 GLN A CA 1
ATOM 825 C C . GLN A 1 107 ? -8.375 -19.812 -12.117 1 62.41 107 GLN A C 1
ATOM 827 O O . GLN A 1 107 ? -9.562 -20.125 -12.125 1 62.41 107 GLN A O 1
ATOM 832 N N . ILE A 1 108 ? -7.375 -20.453 -11.453 1 64.56 108 ILE A N 1
ATOM 833 C CA . ILE A 1 108 ? -7.863 -21.688 -10.82 1 64.56 108 ILE A CA 1
ATOM 834 C C . ILE A 1 108 ? -7.688 -21.594 -9.312 1 64.56 108 ILE A C 1
ATOM 836 O O . ILE A 1 108 ? -6.574 -21.359 -8.82 1 64.56 108 ILE A O 1
ATOM 840 N N . PRO A 1 109 ? -8.719 -21.625 -8.5 1 67.69 109 PRO A N 1
ATOM 841 C CA . PRO A 1 109 ? -8.562 -21.766 -7.051 1 67.69 109 PRO A CA 1
ATOM 842 C C . PRO A 1 109 ? -7.59 -22.875 -6.672 1 67.69 109 PRO A C 1
ATOM 844 O O . PRO A 1 109 ? -7.223 -23.703 -7.52 1 67.69 109 PRO A O 1
ATOM 847 N N . PRO A 1 110 ? -6.902 -22.953 -5.527 1 79.5 110 PRO A N 1
ATOM 848 C CA . PRO A 1 110 ? -7.379 -22.156 -4.398 1 79.5 110 PRO A CA 1
ATOM 849 C C . PRO A 1 110 ? -6.723 -20.781 -4.336 1 79.5 110 PRO A C 1
ATOM 851 O O . PRO A 1 110 ? -5.68 -20.562 -4.961 1 79.5 110 PRO A O 1
ATOM 854 N N . ARG A 1 111 ? -7.465 -19.781 -3.779 1 90 111 ARG A N 1
ATOM 855 C CA . ARG A 1 111 ? -6.945 -18.484 -3.387 1 90 111 ARG A CA 1
ATOM 856 C C . ARG A 1 111 ? -6.945 -18.328 -1.869 1 90 111 ARG A C 1
ATOM 858 O O . ARG A 1 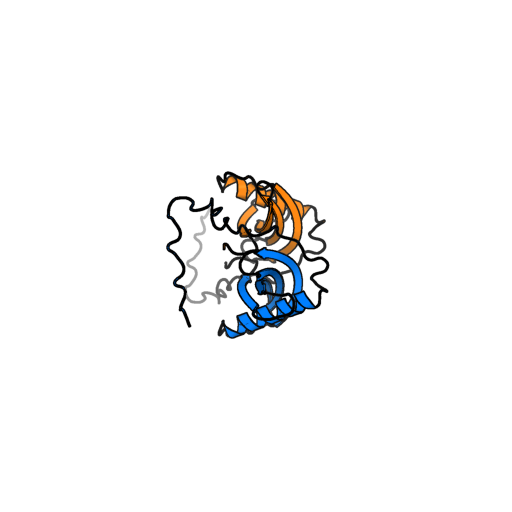111 ? -7.801 -18.891 -1.183 1 90 111 ARG A O 1
ATOM 865 N N . LYS A 1 112 ? -5.93 -17.672 -1.462 1 90.88 112 LYS A N 1
ATOM 866 C CA . LYS A 1 112 ? -5.859 -17.375 -0.034 1 90.88 112 LYS A CA 1
ATOM 867 C C . LYS A 1 112 ? -5.605 -15.891 0.204 1 90.88 112 LYS A C 1
ATOM 869 O O . LYS A 1 112 ? -4.781 -15.273 -0.478 1 90.88 112 LYS A O 1
ATOM 874 N N . LEU A 1 113 ? -6.367 -15.336 1.13 1 94.5 113 LEU A N 1
ATOM 875 C CA . LEU A 1 113 ? -6.062 -13.992 1.608 1 94.5 113 LEU A CA 1
ATOM 876 C C . LEU A 1 113 ? -4.895 -14.023 2.59 1 94.5 113 LEU A C 1
ATOM 878 O O . LEU A 1 113 ? -5.051 -14.453 3.732 1 94.5 113 LEU A O 1
ATOM 882 N N . VAL A 1 114 ? -3.795 -13.602 2.191 1 93.38 114 VAL A N 1
ATOM 883 C CA . VAL A 1 114 ? -2.57 -13.695 2.98 1 93.38 114 VAL A CA 1
ATOM 884 C C . VAL A 1 114 ? -2.494 -12.531 3.963 1 93.38 114 VAL A C 1
ATOM 886 O O . VAL A 1 114 ? -2.004 -12.688 5.086 1 93.38 114 VAL A O 1
ATOM 889 N N . ASP A 1 115 ? -2.896 -11.406 3.6 1 94.81 115 ASP A N 1
ATOM 890 C CA . ASP A 1 115 ? -2.826 -10.195 4.414 1 94.81 115 ASP A CA 1
ATOM 891 C C . ASP A 1 115 ? -3.834 -9.156 3.936 1 94.81 115 ASP A C 1
ATOM 893 O O . ASP A 1 115 ? -4.152 -9.086 2.746 1 94.81 115 ASP A O 1
ATOM 897 N N . PHE A 1 116 ? -4.352 -8.414 4.805 1 95.44 116 PHE A N 1
ATOM 898 C CA . PHE A 1 116 ? -5.277 -7.312 4.547 1 95.44 116 PHE A CA 1
ATOM 899 C C . PHE A 1 116 ? -5.117 -6.211 5.586 1 95.44 116 PHE A C 1
ATOM 901 O O . PHE A 1 116 ? -5.477 -6.395 6.75 1 95.44 116 PHE A O 1
ATOM 908 N N . ARG A 1 117 ? -4.648 -5.039 5.086 1 94 117 ARG A N 1
ATOM 909 C CA . ARG A 1 117 ? -4.344 -4.008 6.07 1 94 117 ARG A CA 1
ATOM 910 C C . ARG A 1 117 ? -4.625 -2.617 5.512 1 94 117 ARG A C 1
ATOM 912 O O . ARG A 1 117 ? -4.535 -2.398 4.301 1 94 117 ARG A O 1
ATOM 919 N N . LYS A 1 118 ? -4.926 -1.708 6.465 1 93.19 118 LYS A N 1
ATOM 920 C CA . LYS A 1 118 ? -5.016 -0.303 6.078 1 93.19 118 LYS A CA 1
ATOM 921 C C . LYS A 1 118 ? -3.643 0.256 5.715 1 93.19 118 LYS A C 1
ATOM 923 O O . LYS A 1 118 ? -2.641 -0.081 6.348 1 93.19 118 LYS A O 1
ATOM 928 N N . ILE A 1 119 ? -3.602 1.088 4.727 1 93.81 119 ILE A N 1
ATOM 929 C CA . ILE A 1 119 ? -2.309 1.62 4.312 1 93.81 119 ILE A CA 1
ATOM 930 C C . ILE A 1 119 ? -1.8 2.611 5.355 1 93.81 119 ILE A C 1
ATOM 932 O O . ILE A 1 119 ? -0.594 2.848 5.461 1 93.81 119 ILE A O 1
ATOM 936 N N . PHE A 1 120 ? -2.73 3.273 6.02 1 91.06 120 PHE A N 1
ATOM 937 C CA . PHE A 1 120 ? -2.346 4.113 7.148 1 91.06 120 PHE A CA 1
ATOM 938 C C . PHE A 1 120 ? -2.303 3.299 8.438 1 91.06 120 PHE A C 1
ATOM 940 O O . PHE A 1 120 ? -3.23 2.543 8.727 1 91.06 120 PHE A O 1
ATOM 947 N N . PRO A 1 121 ? -1.226 3.328 9.109 1 83.19 121 PRO A N 1
ATOM 948 C CA . PRO A 1 121 ? -1.166 2.592 10.375 1 83.19 121 PRO A CA 1
ATOM 949 C C . PRO A 1 121 ? -2.205 3.072 11.391 1 83.19 121 PRO A C 1
ATOM 951 O O . PRO A 1 121 ? -2.709 4.191 11.273 1 83.19 121 PRO A O 1
ATOM 954 N N . PRO A 1 122 ? -2.629 2.064 12.281 1 71.5 122 PRO A N 1
ATOM 955 C CA . PRO A 1 122 ? -3.572 2.482 13.32 1 71.5 122 PRO A CA 1
ATOM 956 C C . PRO A 1 122 ? -3.035 3.621 14.188 1 71.5 122 PRO A C 1
ATOM 958 O O . PRO A 1 122 ? -1.827 3.703 14.422 1 71.5 122 PRO A O 1
ATOM 961 N N . ALA A 1 123 ? -3.797 4.688 14.414 1 61.06 123 ALA A N 1
ATOM 962 C CA . ALA A 1 123 ? -3.387 5.785 15.289 1 61.06 123 ALA A CA 1
ATOM 963 C C . ALA A 1 123 ? -2.973 5.27 16.656 1 61.06 123 ALA A C 1
ATOM 965 O O . ALA A 1 123 ? -3.467 4.234 17.125 1 61.06 123 ALA A O 1
ATOM 966 N N . MET B 1 1 ? 0.353 48.688 40.312 1 25.88 1 MET B N 1
ATOM 967 C CA . MET B 1 1 ? -0.171 48.094 39.062 1 25.88 1 MET B CA 1
ATOM 968 C C . MET B 1 1 ? -0.659 46.688 39.312 1 25.88 1 MET B C 1
ATOM 970 O O . MET B 1 1 ? 0.1 45.812 39.75 1 25.88 1 MET B O 1
ATOM 974 N N . ALA B 1 2 ? -1.92 46.375 39.469 1 28.88 2 ALA B N 1
ATOM 975 C CA . ALA B 1 2 ? -2.658 45.344 40.219 1 28.88 2 ALA B CA 1
ATOM 976 C C . ALA B 1 2 ? -2.68 44.031 39.469 1 28.88 2 ALA B C 1
ATOM 978 O O . ALA B 1 2 ? -2.879 44 38.25 1 28.88 2 ALA B O 1
ATOM 979 N N . THR B 1 3 ? -2.053 42.844 39.875 1 30.56 3 THR B N 1
ATOM 980 C CA . THR B 1 3 ? -1.83 41.469 39.406 1 30.56 3 THR B CA 1
ATOM 981 C C . THR B 1 3 ? -3.145 40.719 39.375 1 30.56 3 THR B C 1
ATOM 983 O O . THR B 1 3 ? -3.744 40.438 40.406 1 30.56 3 THR B O 1
ATOM 986 N N . GLN B 1 4 ? -4.094 40.969 38.562 1 30 4 GLN B N 1
ATOM 987 C CA . GLN B 1 4 ? -5.43 40.375 38.625 1 30 4 GLN B CA 1
ATOM 988 C C . GLN B 1 4 ? -5.371 38.844 38.594 1 30 4 GLN B C 1
ATOM 990 O O . GLN B 1 4 ? -4.793 38.281 37.688 1 30 4 GLN B O 1
ATOM 995 N N . VAL B 1 5 ? -5.469 38.094 39.594 1 31.95 5 VAL B N 1
ATOM 996 C CA . VAL B 1 5 ? -5.559 36.656 39.906 1 31.95 5 VAL B CA 1
ATOM 997 C C . VAL B 1 5 ? -6.797 36.062 39.25 1 31.95 5 VAL B C 1
ATOM 999 O O . VAL B 1 5 ? -7.887 36.625 39.312 1 31.95 5 VAL B O 1
ATOM 1002 N N . ALA B 1 6 ? -6.715 35.281 38.188 1 34.59 6 ALA B N 1
ATOM 1003 C CA . ALA B 1 6 ? -7.824 34.688 37.406 1 34.59 6 ALA B CA 1
ATOM 1004 C C . ALA B 1 6 ? -8.805 33.969 38.344 1 34.59 6 ALA B C 1
ATOM 1006 O O . ALA B 1 6 ? -8.398 33.344 39.312 1 34.59 6 ALA B O 1
ATOM 1007 N N . SER B 1 7 ? -9.828 34.469 38.531 1 37.66 7 SER B N 1
ATOM 1008 C CA . SER B 1 7 ? -10.891 33.969 39.406 1 37.66 7 SER B CA 1
ATOM 1009 C C . SER B 1 7 ? -11.094 32.469 39.219 1 37.66 7 SER B C 1
ATOM 1011 O O . SER B 1 7 ? -10.781 31.922 38.156 1 37.66 7 SER B O 1
ATOM 1013 N N . PRO B 1 8 ? -11.539 31.734 40.188 1 35.84 8 PRO B N 1
ATOM 1014 C CA . PRO B 1 8 ? -11.781 30.297 40.312 1 35.84 8 PRO B CA 1
ATOM 1015 C C . PRO B 1 8 ? -12.859 29.797 39.344 1 35.84 8 PRO B C 1
ATOM 1017 O O . PRO B 1 8 ? -13.945 30.375 39.281 1 35.84 8 PRO B O 1
ATOM 1020 N N . ILE B 1 9 ? -12.672 29.312 38.219 1 36.06 9 ILE B N 1
ATOM 1021 C CA . ILE B 1 9 ? -13.672 28.859 37.281 1 36.06 9 ILE B CA 1
ATOM 1022 C C . ILE B 1 9 ? -14.695 27.969 37.969 1 36.06 9 ILE B C 1
ATOM 1024 O O . ILE B 1 9 ? -14.328 27.047 38.719 1 36.06 9 ILE B O 1
ATOM 1028 N N . ASP B 1 10 ? -15.75 28.391 38.25 1 35.94 10 ASP B N 1
ATOM 1029 C CA . ASP B 1 10 ? -16.906 27.734 38.875 1 35.94 10 ASP B CA 1
ATOM 1030 C C . ASP B 1 10 ? -17.109 26.344 38.281 1 35.94 10 ASP B C 1
ATOM 1032 O O . ASP B 1 10 ? -16.875 26.109 37.094 1 35.94 10 ASP B O 1
ATOM 1036 N N . GLY B 1 11 ? -17.094 25.156 38.906 1 32.41 11 GLY B N 1
ATOM 1037 C CA . GLY B 1 11 ? -17.125 23.719 38.719 1 32.41 11 GLY B CA 1
ATOM 1038 C C . GLY B 1 11 ? -18.172 23.281 37.719 1 32.41 11 GLY B C 1
ATOM 1039 O O . GLY B 1 11 ? -18.109 22.172 37.188 1 32.41 11 GLY B O 1
ATOM 1040 N N . ASN B 1 12 ? -19.422 23.469 37.812 1 36.78 12 ASN B N 1
ATOM 1041 C CA . ASN B 1 12 ? -20.625 22.922 37.188 1 36.78 12 ASN B CA 1
ATOM 1042 C C . ASN B 1 12 ? -20.656 23.203 35.688 1 36.78 12 ASN B C 1
ATOM 1044 O O . ASN B 1 12 ? -21.438 22.594 34.938 1 36.78 12 ASN B O 1
ATOM 1048 N N . LYS B 1 13 ? -20.625 24.406 35.281 1 33.75 13 LYS B N 1
ATOM 1049 C CA . LYS B 1 13 ? -20.719 24.75 33.875 1 33.75 13 LYS B CA 1
ATOM 1050 C C . LYS B 1 13 ? -19.547 24.188 33.062 1 33.75 13 LYS B C 1
ATOM 1052 O O . LYS B 1 13 ? -18.656 24.922 32.656 1 33.75 13 LYS B O 1
ATOM 1057 N N . LEU B 1 14 ? -18.875 23.219 33.562 1 34.22 14 LEU B N 1
ATOM 1058 C CA . LEU B 1 14 ? -17.969 22.516 32.688 1 34.22 14 LEU B CA 1
ATOM 1059 C C . LEU B 1 14 ? -18.531 22.422 31.266 1 34.22 14 LEU B C 1
ATOM 1061 O O . LEU B 1 14 ? -19.547 21.734 31.047 1 34.22 14 LEU B O 1
ATOM 1065 N N . GLY B 1 15 ? -18.719 23.469 30.641 1 33.59 15 GLY B N 1
ATOM 1066 C CA . GLY B 1 15 ? -19.203 23.484 29.266 1 33.59 15 GLY B CA 1
ATOM 1067 C C . GLY B 1 15 ? -18.969 22.172 28.531 1 33.59 15 GLY B C 1
ATOM 1068 O O . GLY B 1 15 ? -18.125 21.375 28.938 1 33.59 15 GLY B O 1
ATOM 1069 N N . ASP B 1 16 ? -20.078 21.609 27.891 1 35.28 16 ASP B N 1
ATOM 1070 C CA . ASP B 1 16 ? -20.016 20.391 27.094 1 35.28 16 ASP B CA 1
ATOM 1071 C C . ASP B 1 16 ? -18.656 20.25 26.422 1 35.28 16 ASP B C 1
ATOM 1073 O O . ASP B 1 16 ? -18.406 20.891 25.406 1 35.28 16 ASP B O 1
ATOM 1077 N N . ILE B 1 17 ? -17.609 20.609 27.031 1 36.25 17 ILE B N 1
ATOM 1078 C CA . ILE B 1 17 ? -16.359 20.188 26.375 1 36.25 17 ILE B CA 1
ATOM 1079 C C . ILE B 1 17 ? -16.625 18.953 25.516 1 36.25 17 ILE B C 1
ATOM 1081 O O . ILE B 1 17 ? -16.953 17.891 26.031 1 36.25 17 ILE B O 1
ATOM 1085 N N . LYS B 1 18 ? -17.438 19.25 24.516 1 36.62 18 LYS B N 1
ATOM 1086 C CA . LYS B 1 18 ? -17.438 18.125 23.578 1 36.62 18 LYS B CA 1
ATOM 1087 C C . LYS B 1 18 ? -16.156 17.312 23.688 1 36.62 18 LYS B C 1
ATOM 1089 O O . LYS B 1 18 ? -15.062 17.891 23.766 1 36.62 18 LYS B O 1
ATOM 1094 N N . PRO B 1 19 ? -16.109 16.219 24.562 1 36.94 19 PRO B N 1
ATOM 1095 C CA . PRO B 1 19 ? -14.906 15.398 24.547 1 36.94 19 PRO B CA 1
ATOM 1096 C C . PRO B 1 19 ? -13.969 15.734 23.391 1 36.94 19 PRO B C 1
ATOM 1098 O O . PRO B 1 19 ? -14.438 16.125 22.312 1 36.94 19 PRO B O 1
ATOM 1101 N N . ILE B 1 20 ? -12.82 16.453 23.656 1 38.72 20 ILE B N 1
ATOM 1102 C CA . ILE B 1 20 ? -11.82 16.469 22.594 1 38.72 20 ILE B CA 1
ATOM 1103 C C . ILE B 1 20 ? -12.164 15.422 21.547 1 38.72 20 ILE B C 1
ATOM 1105 O O . ILE B 1 20 ? -12.18 14.227 21.828 1 38.72 20 ILE B O 1
ATOM 1109 N N . GLY B 1 21 ? -13.211 15.516 20.859 1 40 21 GLY B N 1
ATOM 1110 C CA . GLY B 1 21 ? -13.781 14.648 19.844 1 40 21 GLY B CA 1
ATOM 1111 C C . GLY B 1 21 ? -12.773 13.688 19.234 1 40 21 GLY B C 1
ATOM 1112 O O . GLY B 1 21 ? -11.594 14.016 19.125 1 40 21 GLY B O 1
ATOM 1113 N N . LEU B 1 22 ? -12.844 12.305 19.516 1 47.53 22 LEU B N 1
ATOM 1114 C CA . LEU B 1 22 ? -12.141 11.234 18.828 1 47.53 22 LEU B CA 1
ATOM 1115 C C . LEU B 1 22 ? -11.594 11.711 17.484 1 47.53 22 LEU B C 1
ATOM 1117 O O . LEU B 1 22 ? -12.352 12.102 16.609 1 47.53 22 LEU B O 1
ATOM 1121 N N . MET B 1 23 ? -10.578 12.617 17.562 1 54.84 23 MET B N 1
ATOM 1122 C CA . MET B 1 23 ? -9.945 13.125 16.359 1 54.84 23 MET B CA 1
ATOM 1123 C C . MET B 1 23 ? -9.938 12.07 15.258 1 54.84 23 MET B C 1
ATOM 1125 O O . MET B 1 23 ? -9.141 11.125 15.297 1 54.84 23 MET B O 1
ATOM 1129 N N . THR B 1 24 ? -11.055 11.742 14.898 1 64.06 24 THR B N 1
ATOM 1130 C CA . THR B 1 24 ? -11.172 10.781 13.805 1 64.06 24 THR B CA 1
ATOM 1131 C C . THR B 1 24 ? -10.414 11.266 12.578 1 64.06 24 THR B C 1
ATOM 1133 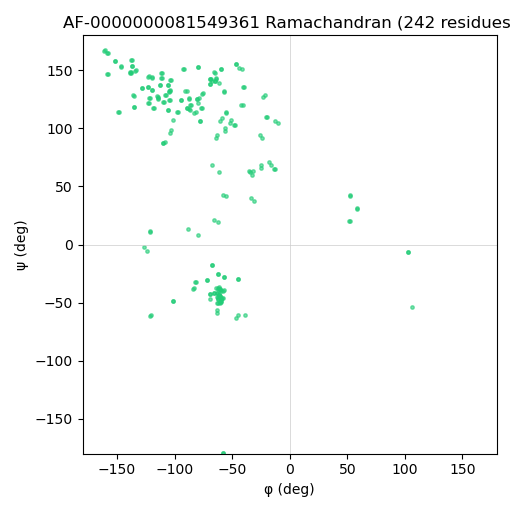O O . THR B 1 24 ? -10.555 12.414 12.164 1 64.06 24 THR B O 1
ATOM 1136 N N . PRO B 1 25 ? -9.398 10.539 12.289 1 72.06 25 PRO B N 1
ATOM 1137 C CA . PRO B 1 25 ? -8.727 10.914 11.039 1 72.06 25 PRO B CA 1
ATOM 1138 C C . PRO B 1 25 ? -9.703 11.297 9.93 1 72.06 25 PRO B C 1
ATOM 1140 O O . PRO B 1 25 ? -10.828 10.781 9.891 1 72.06 25 PRO B O 1
ATOM 1143 N N . GLY B 1 26 ? -9.336 12.406 9.258 1 78 26 GLY B N 1
ATOM 1144 C CA . GLY B 1 26 ? -10.133 12.812 8.117 1 78 26 GLY B CA 1
ATOM 1145 C C . GLY B 1 26 ? -10.219 11.75 7.039 1 78 26 GLY B C 1
ATOM 1146 O O . GLY B 1 26 ? -9.727 10.633 7.219 1 78 26 GLY B O 1
ATOM 1147 N N . ASP B 1 27 ? -10.906 12.07 6 1 84 27 ASP B N 1
ATOM 1148 C CA . ASP B 1 27 ? -11.055 11.172 4.859 1 84 27 ASP B CA 1
ATOM 1149 C C . ASP B 1 27 ? -9.727 11.016 4.117 1 84 27 ASP B C 1
ATOM 1151 O O . ASP B 1 27 ? -8.93 11.953 4.043 1 84 27 ASP B O 1
ATOM 1155 N N . ILE B 1 28 ? -9.5 9.883 3.691 1 90.38 28 ILE B N 1
ATOM 1156 C CA . ILE B 1 28 ? -8.344 9.625 2.848 1 90.38 28 ILE B CA 1
ATOM 1157 C C . ILE B 1 28 ? -8.609 10.125 1.432 1 90.38 28 ILE B C 1
ATOM 1159 O O . ILE B 1 28 ? -9.695 9.906 0.883 1 90.38 28 ILE B O 1
ATOM 1163 N N . THR B 1 29 ? -7.723 10.875 0.898 1 92.38 29 THR B N 1
ATOM 1164 C CA . THR B 1 29 ? -7.824 11.391 -0.463 1 92.38 29 THR B CA 1
ATOM 1165 C C . THR B 1 29 ? -6.625 10.953 -1.298 1 92.38 29 THR B C 1
ATOM 1167 O O . THR B 1 29 ? -5.48 11.086 -0.863 1 92.38 29 THR B O 1
ATOM 1170 N N . PRO B 1 30 ? -6.891 10.328 -2.443 1 95.31 30 PRO B N 1
ATOM 1171 C CA . PRO B 1 30 ? -5.77 10.031 -3.338 1 95.31 30 PRO B CA 1
ATOM 1172 C C . PRO B 1 30 ? -5.105 11.289 -3.891 1 95.31 30 PRO B C 1
ATOM 1174 O O . PRO B 1 30 ? -5.777 12.305 -4.109 1 95.31 30 PRO B O 1
ATOM 1177 N N . ILE B 1 31 ? -3.855 11.227 -4.105 1 95.81 31 ILE B N 1
ATOM 1178 C CA . ILE B 1 31 ? -3.125 12.305 -4.762 1 95.81 31 ILE B CA 1
ATOM 1179 C C . ILE B 1 31 ? -2.965 11.992 -6.25 1 95.81 31 ILE B C 1
ATOM 1181 O O . ILE B 1 31 ? -2.262 11.047 -6.617 1 95.81 31 ILE B O 1
ATOM 1185 N N . PRO B 1 32 ? -3.598 12.789 -7.051 1 94.69 32 PRO B N 1
ATOM 1186 C CA . PRO B 1 32 ? -3.508 12.508 -8.484 1 94.69 32 PRO B CA 1
ATOM 1187 C C . PRO B 1 32 ? -2.084 12.641 -9.023 1 94.69 32 PRO B C 1
ATOM 1189 O O . PRO B 1 32 ? -1.334 13.516 -8.586 1 94.69 32 PRO B O 1
ATOM 1192 N N . ASP B 1 33 ? -1.649 11.82 -9.938 1 95.5 33 ASP B N 1
ATOM 1193 C CA . ASP B 1 33 ? -0.363 11.844 -10.625 1 95.5 33 ASP B CA 1
ATOM 1194 C C . ASP B 1 33 ? 0.792 11.898 -9.625 1 95.5 33 ASP B C 1
ATOM 1196 O O . ASP B 1 33 ? 1.713 12.703 -9.781 1 95.5 33 ASP B O 1
ATOM 1200 N N . ALA B 1 34 ? 0.574 11.07 -8.586 1 96.25 34 ALA B N 1
ATOM 1201 C CA . ALA B 1 34 ? 1.589 11.078 -7.531 1 96.25 34 ALA B CA 1
ATOM 1202 C C . ALA B 1 34 ? 2.965 10.734 -8.094 1 96.25 34 ALA B C 1
ATOM 1204 O O . ALA B 1 34 ? 3.986 11.195 -7.578 1 96.25 34 ALA B O 1
ATOM 1205 N N . GLU B 1 35 ? 3 9.984 -9.148 1 96.19 35 GLU B N 1
ATOM 1206 C CA . GLU B 1 35 ? 4.258 9.523 -9.727 1 96.19 35 GLU B CA 1
ATOM 1207 C C . GLU B 1 35 ? 5.047 10.68 -10.328 1 96.19 35 GLU B C 1
ATOM 1209 O O . GLU B 1 35 ? 6.25 10.562 -10.578 1 96.19 35 GLU B O 1
ATOM 1214 N N . HIS B 1 36 ? 4.305 11.781 -10.555 1 97 36 HIS B N 1
ATOM 1215 C CA . HIS B 1 36 ? 4.98 12.93 -11.148 1 97 36 HIS B CA 1
ATOM 1216 C C . HIS B 1 36 ? 4.879 14.156 -10.25 1 97 36 HIS B C 1
ATOM 1218 O O . HIS B 1 36 ? 5.176 15.273 -10.688 1 97 36 HIS B O 1
ATOM 1224 N N . ASN B 1 37 ? 4.465 14.008 -9.109 1 96.44 37 ASN B N 1
ATOM 1225 C CA . ASN B 1 37 ? 4.336 15.102 -8.156 1 96.44 37 ASN B CA 1
ATOM 1226 C C . ASN B 1 37 ? 5.637 15.336 -7.395 1 96.44 37 ASN B C 1
ATOM 1228 O O . ASN B 1 37 ? 6.062 14.492 -6.605 1 96.44 37 ASN B O 1
ATOM 1232 N N . ASP B 1 38 ? 6.219 16.5 -7.59 1 94.88 38 ASP B N 1
ATOM 1233 C CA . ASP B 1 38 ? 7.547 16.781 -7.055 1 94.88 38 ASP B CA 1
ATOM 1234 C C . ASP B 1 38 ? 7.566 16.656 -5.535 1 94.88 38 ASP B C 1
ATOM 1236 O O . ASP B 1 38 ? 8.547 16.188 -4.957 1 94.88 38 ASP B O 1
ATOM 1240 N N . TYR B 1 39 ? 6.57 17.094 -4.91 1 93 39 TYR B N 1
ATOM 1241 C CA . TYR B 1 39 ? 6.543 17.062 -3.453 1 93 39 TYR B CA 1
ATOM 1242 C C . TYR B 1 39 ? 6.441 15.625 -2.943 1 93 39 TYR B C 1
ATOM 1244 O O . TYR B 1 39 ? 7.117 15.258 -1.983 1 93 39 TYR B O 1
ATOM 1252 N N . ILE B 1 40 ? 5.602 14.836 -3.59 1 95.88 40 ILE B N 1
ATOM 1253 C CA . ILE B 1 40 ? 5.434 13.445 -3.191 1 95.88 40 ILE B CA 1
ATOM 1254 C C . ILE B 1 40 ? 6.73 12.68 -3.439 1 95.88 40 ILE B C 1
ATOM 1256 O O . ILE B 1 40 ? 7.137 11.852 -2.617 1 95.88 40 ILE B O 1
ATOM 1260 N N . ILE B 1 41 ? 7.344 12.969 -4.578 1 97.25 41 ILE B N 1
ATOM 1261 C CA . ILE B 1 41 ? 8.625 12.336 -4.875 1 97.25 41 ILE B CA 1
ATOM 1262 C C . ILE B 1 41 ? 9.656 12.742 -3.818 1 97.25 41 ILE B C 1
ATOM 1264 O O . ILE B 1 41 ? 10.43 11.906 -3.35 1 97.25 41 ILE B O 1
ATOM 1268 N N . TYR B 1 42 ? 9.609 13.953 -3.373 1 95.75 42 TYR B N 1
ATOM 1269 C CA . TYR B 1 42 ? 10.484 14.422 -2.303 1 95.75 42 TYR B CA 1
ATOM 1270 C C . TYR B 1 42 ? 10.227 13.648 -1.015 1 95.75 42 TYR B C 1
ATOM 1272 O O . TYR B 1 42 ? 11.172 13.18 -0.369 1 95.75 42 TYR B O 1
ATOM 1280 N N . LEU B 1 43 ? 9.008 13.539 -0.599 1 95.5 43 LEU B N 1
ATOM 1281 C CA . LEU B 1 43 ? 8.656 12.828 0.622 1 95.5 43 LEU B CA 1
ATOM 1282 C C . LEU B 1 43 ? 9.078 11.359 0.536 1 95.5 43 LEU B C 1
ATOM 1284 O O . LEU B 1 43 ? 9.531 10.781 1.525 1 95.5 43 LEU B O 1
ATOM 1288 N N . ALA B 1 44 ? 8.93 10.773 -0.637 1 97.62 44 ALA B N 1
ATOM 1289 C CA . ALA B 1 44 ? 9.328 9.383 -0.842 1 97.62 44 ALA B CA 1
ATOM 1290 C C . ALA B 1 44 ? 10.828 9.203 -0.629 1 97.62 44 ALA B C 1
ATOM 1292 O O . ALA B 1 44 ? 11.258 8.281 0.072 1 97.62 44 ALA B O 1
ATOM 1293 N N . ARG B 1 45 ? 11.586 10.086 -1.226 1 97.38 45 ARG B N 1
ATOM 1294 C CA . ARG B 1 45 ? 13.031 10.031 -1.067 1 97.38 45 ARG B CA 1
ATOM 1295 C C . ARG B 1 45 ? 13.438 10.25 0.387 1 97.38 45 ARG B C 1
ATOM 1297 O O . ARG B 1 45 ? 14.289 9.539 0.915 1 97.38 45 ARG B O 1
ATOM 1304 N N . TRP B 1 46 ? 12.805 11.164 1 1 96 46 TRP B N 1
ATOM 1305 C CA . TRP B 1 46 ? 13.094 11.445 2.402 1 96 46 TRP B CA 1
ATOM 1306 C C . TRP B 1 46 ? 12.789 10.234 3.277 1 96 46 TRP B C 1
ATOM 1308 O O . TRP B 1 46 ? 13.555 9.914 4.191 1 96 46 TRP B O 1
ATOM 1318 N N . ALA B 1 47 ? 11.703 9.641 3.057 1 96.81 47 ALA B N 1
ATOM 1319 C CA . ALA B 1 47 ? 11.289 8.469 3.828 1 96.81 47 ALA B CA 1
ATOM 1320 C C . ALA B 1 47 ? 12.32 7.348 3.711 1 96.81 47 ALA B C 1
ATOM 1322 O O . ALA B 1 47 ? 12.656 6.699 4.703 1 96.81 47 ALA B O 1
ATOM 1323 N N . ILE B 1 48 ? 12.742 7.121 2.488 1 97.38 48 ILE B N 1
ATOM 1324 C CA . ILE B 1 48 ? 13.75 6.09 2.27 1 97.38 48 ILE B CA 1
ATOM 1325 C C . ILE B 1 48 ? 15.023 6.445 3.029 1 97.38 48 ILE B C 1
ATOM 1327 O O . ILE B 1 48 ? 15.625 5.59 3.682 1 97.38 48 ILE B O 1
ATOM 1331 N N . ASP B 1 49 ? 15.445 7.699 2.969 1 95.69 49 ASP B N 1
ATOM 1332 C CA . ASP B 1 49 ? 16.625 8.148 3.688 1 95.69 49 ASP B CA 1
ATOM 1333 C C . ASP B 1 49 ? 16.469 7.938 5.191 1 95.69 49 ASP B C 1
ATOM 1335 O O . ASP B 1 49 ? 17.391 7.461 5.859 1 95.69 49 ASP B O 1
ATOM 1339 N N . GLU B 1 50 ? 15.32 8.336 5.707 1 94.81 50 GLU B N 1
ATOM 1340 C CA . GLU B 1 50 ? 15.055 8.172 7.133 1 94.81 50 GLU B CA 1
ATOM 1341 C C . GLU B 1 50 ? 15.078 6.703 7.539 1 94.81 50 GLU B C 1
ATOM 1343 O O . GLU B 1 50 ? 15.633 6.352 8.586 1 94.81 50 GLU B O 1
ATOM 1348 N N . TYR B 1 51 ? 14.484 5.906 6.738 1 95.31 51 TYR B N 1
ATOM 1349 C CA . TYR B 1 51 ? 14.492 4.469 6.988 1 95.31 51 TYR B CA 1
ATOM 1350 C C . TYR B 1 51 ? 15.922 3.934 7.016 1 95.31 51 TYR B C 1
ATOM 1352 O O . TYR B 1 51 ? 16.281 3.148 7.895 1 95.31 51 TYR B O 1
ATOM 1360 N N . ASN B 1 52 ? 16.656 4.312 6.016 1 95.62 52 ASN B N 1
ATOM 1361 C CA . ASN B 1 52 ? 18.031 3.865 5.934 1 95.62 52 ASN B CA 1
ATOM 1362 C C . ASN B 1 52 ? 18.828 4.285 7.168 1 95.62 52 ASN B C 1
ATOM 1364 O O . ASN B 1 52 ? 19.688 3.537 7.645 1 95.62 52 ASN B O 1
ATOM 1368 N N . LYS B 1 53 ? 18.625 5.457 7.656 1 93.81 53 LYS B N 1
ATOM 1369 C CA . LYS B 1 53 ? 19.312 5.953 8.844 1 93.81 53 LYS B CA 1
ATOM 1370 C C . LYS B 1 53 ? 18.984 5.109 10.07 1 93.81 53 LYS B C 1
ATOM 1372 O O . LYS B 1 53 ? 19.859 4.848 10.898 1 93.81 53 LYS B O 1
ATOM 1377 N N . GLU B 1 54 ? 17.766 4.703 10.156 1 90.69 54 GLU B N 1
ATOM 1378 C CA . GLU B 1 54 ? 17.297 3.992 11.344 1 90.69 54 GLU B CA 1
ATOM 1379 C C . GLU B 1 54 ? 17.672 2.514 11.281 1 90.69 54 GLU B C 1
ATOM 1381 O O . GLU B 1 54 ? 17.734 1.842 12.312 1 90.69 54 GLU B O 1
ATOM 1386 N N . HIS B 1 55 ? 17.703 2.041 10.148 1 83.75 55 HIS B N 1
ATOM 1387 C CA . HIS B 1 55 ? 17.969 0.612 10 1 83.75 55 HIS B CA 1
ATOM 1388 C C . HIS B 1 55 ? 19.391 0.352 9.547 1 83.75 55 HIS B C 1
ATOM 1390 O O . HIS B 1 55 ? 19.875 0.988 8.609 1 83.75 55 HIS B O 1
ATOM 1396 N N . ASN B 1 56 ? 20.188 0.045 10.414 1 66.19 56 ASN B N 1
ATOM 1397 C CA . ASN B 1 56 ? 21.578 -0.298 10.172 1 66.19 56 ASN B CA 1
ATOM 1398 C C . ASN B 1 56 ? 21.719 -1.484 9.219 1 66.19 56 ASN B C 1
ATOM 1400 O O . ASN B 1 56 ? 22.484 -2.406 9.477 1 66.19 56 ASN B O 1
ATOM 1404 N N . ALA B 1 57 ? 20.938 -1.438 8.25 1 63.22 57 ALA B N 1
ATOM 1405 C CA . ALA B 1 57 ? 20.938 -2.641 7.422 1 63.22 57 ALA B CA 1
ATOM 1406 C C . ALA B 1 57 ? 22.125 -2.662 6.473 1 63.22 57 ALA B C 1
ATOM 1408 O O . ALA B 1 57 ? 22.75 -1.629 6.23 1 63.22 57 ALA B O 1
ATOM 1409 N N . THR B 1 58 ? 22.469 -3.818 6.176 1 65.62 58 THR B N 1
ATOM 1410 C CA . THR B 1 58 ? 23.562 -4.098 5.262 1 65.62 58 THR B CA 1
ATOM 1411 C C . THR B 1 58 ? 23.266 -3.547 3.871 1 65.62 58 THR B C 1
ATOM 1413 O O . THR B 1 58 ? 24.188 -3.26 3.104 1 65.62 58 THR B O 1
ATOM 1416 N N . SER B 1 59 ? 21.891 -3.418 3.594 1 75.75 59 SER B N 1
ATOM 1417 C CA . SER B 1 59 ? 21.562 -2.879 2.277 1 75.75 59 SER B CA 1
ATOM 1418 C C . SER B 1 59 ? 20.859 -1.531 2.391 1 75.75 59 SER B C 1
ATOM 1420 O O . SER B 1 59 ? 19.953 -1.367 3.207 1 75.75 59 SER B O 1
ATOM 1422 N N . ILE B 1 60 ? 21.422 -0.607 1.674 1 89.38 60 ILE B N 1
ATOM 1423 C CA . ILE B 1 60 ? 20.844 0.731 1.579 1 89.38 60 ILE B CA 1
ATOM 1424 C C . ILE B 1 60 ? 19.797 0.764 0.477 1 89.38 60 ILE B C 1
ATOM 1426 O O . ILE B 1 60 ? 20.078 0.411 -0.671 1 89.38 60 ILE B O 1
ATOM 1430 N N . LEU B 1 61 ? 18.609 1.08 0.865 1 94.75 61 LEU B N 1
ATOM 1431 C CA . LEU B 1 61 ? 17.562 1.243 -0.126 1 94.75 61 LEU B CA 1
ATOM 1432 C C . LEU B 1 61 ? 17.797 2.48 -0.982 1 94.75 61 LEU B C 1
ATOM 1434 O O . LEU B 1 61 ? 18.234 3.518 -0.473 1 94.75 61 LEU B O 1
ATOM 1438 N N . LYS B 1 62 ? 17.562 2.342 -2.328 1 96.25 62 LYS B N 1
ATOM 1439 C CA . LYS B 1 62 ? 17.656 3.461 -3.262 1 96.25 62 LYS B CA 1
ATOM 1440 C C . LYS B 1 62 ? 16.312 3.707 -3.955 1 96.25 62 LYS B C 1
ATOM 1442 O O . LYS B 1 62 ? 15.727 2.787 -4.535 1 96.25 62 LYS B O 1
ATOM 1447 N N . PHE B 1 63 ? 15.938 4.914 -3.977 1 97.88 63 PHE B N 1
ATOM 1448 C CA . PHE B 1 63 ? 14.656 5.293 -4.562 1 97.88 63 PHE B CA 1
ATOM 1449 C C . PHE B 1 63 ? 14.641 5 -6.059 1 97.88 63 PHE B C 1
ATOM 1451 O O . PHE B 1 63 ? 15.633 5.223 -6.754 1 97.88 63 PHE B O 1
ATOM 1458 N N . LYS B 1 64 ? 13.469 4.512 -6.539 1 97.5 64 LYS B N 1
ATOM 1459 C CA . LYS B 1 64 ? 13.273 4.312 -7.973 1 97.5 64 LYS B CA 1
ATOM 1460 C C . LYS B 1 64 ? 12.086 5.125 -8.477 1 97.5 64 LYS B C 1
ATOM 1462 O O . LYS B 1 64 ? 12.242 6.004 -9.328 1 97.5 64 LYS B O 1
ATOM 1467 N N . LYS B 1 65 ? 10.859 4.859 -7.953 1 97.38 65 LYS B N 1
ATOM 1468 C CA . LYS B 1 65 ? 9.688 5.602 -8.406 1 97.38 65 LYS B CA 1
ATOM 1469 C C . LYS B 1 65 ? 8.555 5.504 -7.391 1 97.38 65 LYS B C 1
ATOM 1471 O O . LYS B 1 65 ? 8.602 4.68 -6.473 1 97.38 65 LYS B O 1
ATOM 1476 N N . VAL B 1 66 ? 7.559 6.371 -7.598 1 98.12 66 VAL B N 1
ATOM 1477 C CA . VAL B 1 66 ? 6.301 6.352 -6.859 1 98.12 66 VAL B CA 1
ATOM 1478 C C . VAL B 1 66 ? 5.199 5.754 -7.734 1 98.12 66 VAL B C 1
ATOM 1480 O O . VAL B 1 66 ? 5.141 6.023 -8.938 1 98.12 66 VAL B O 1
ATOM 1483 N N . TYR B 1 67 ? 4.312 4.953 -7.121 1 97.56 67 TYR B N 1
ATOM 1484 C CA . TYR B 1 67 ? 3.184 4.406 -7.867 1 97.56 67 TYR B CA 1
ATOM 1485 C C . TYR B 1 67 ? 1.908 5.184 -7.566 1 97.56 67 TYR B C 1
ATOM 1487 O O . TYR B 1 67 ? 1.158 5.531 -8.484 1 97.56 67 TYR B O 1
A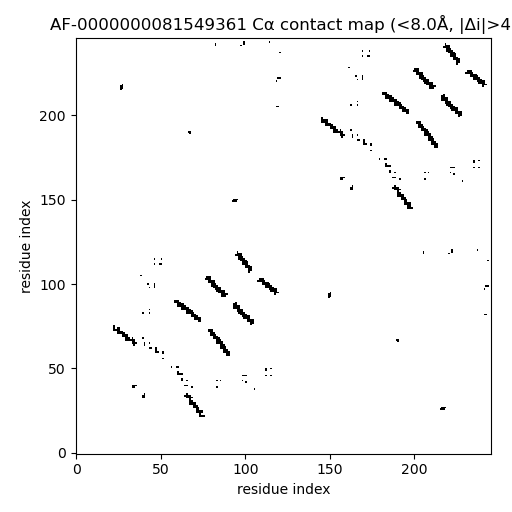TOM 1495 N N . CYS B 1 68 ? 1.591 5.414 -6.359 1 97.5 68 CYS B N 1
ATOM 1496 C CA . CYS B 1 68 ? 0.438 6.188 -5.918 1 97.5 68 CYS B CA 1
ATOM 1497 C C . CYS B 1 68 ? 0.643 6.707 -4.5 1 97.5 68 CYS B C 1
ATOM 1499 O O . CYS B 1 68 ? 1.587 6.305 -3.818 1 97.5 68 CYS B O 1
ATOM 1501 N N . ALA B 1 69 ? -0.17 7.656 -4.117 1 97.81 69 ALA B N 1
ATOM 1502 C CA . ALA B 1 69 ? -0.074 8.25 -2.787 1 97.81 69 ALA B CA 1
ATOM 1503 C C . ALA B 1 69 ? -1.434 8.758 -2.314 1 97.81 69 ALA B C 1
ATOM 1505 O O . ALA B 1 69 ? -2.312 9.047 -3.131 1 97.81 69 ALA B O 1
ATOM 1506 N N . PHE B 1 70 ? -1.48 8.859 -1.006 1 96.44 70 PHE B N 1
ATOM 1507 C CA . PHE B 1 70 ? -2.713 9.266 -0.342 1 96.44 70 PHE B CA 1
ATOM 1508 C C . PHE B 1 70 ? -2.422 10.234 0.794 1 96.44 70 PHE B C 1
ATOM 1510 O O . PHE B 1 70 ? -1.365 10.164 1.425 1 96.44 70 PHE B O 1
ATOM 1517 N N . LYS B 1 71 ? -3.344 11.07 0.977 1 92.75 71 LYS B N 1
ATOM 1518 C CA . LYS B 1 71 ? -3.205 11.977 2.117 1 92.75 71 LYS B CA 1
ATOM 1519 C C . LYS B 1 71 ? -4.402 11.859 3.055 1 92.75 71 LYS B C 1
ATOM 1521 O O . LYS B 1 71 ? -5.52 11.578 2.613 1 92.75 71 LYS B O 1
ATOM 1526 N N . GLN B 1 72 ? -4.168 11.977 4.301 1 90.06 72 GLN B N 1
ATOM 1527 C CA . GLN B 1 72 ? -5.18 11.984 5.355 1 90.06 72 GLN B CA 1
ATOM 1528 C C . GLN B 1 72 ? -4.91 13.102 6.363 1 90.06 72 GLN B C 1
ATOM 1530 O O . GLN B 1 72 ? -3.83 13.172 6.949 1 90.06 72 GLN B O 1
ATOM 1535 N N . GLU B 1 73 ? -5.895 13.945 6.387 1 83.5 73 GLU B N 1
ATOM 1536 C CA . GLU B 1 73 ? -5.754 15.023 7.359 1 83.5 73 GLU B CA 1
ATOM 1537 C C . GLU B 1 73 ? -6.117 14.547 8.766 1 83.5 73 GLU B C 1
ATOM 1539 O O . GLU B 1 73 ? -7.156 13.914 8.961 1 83.5 73 GLU B O 1
ATOM 1544 N N . VAL B 1 74 ? -5.23 14.641 9.68 1 75.75 74 VAL B N 1
ATOM 1545 C CA . VAL B 1 74 ? -5.477 14.344 11.086 1 75.75 74 VAL B CA 1
ATOM 1546 C C . VAL B 1 74 ? -5.656 15.641 11.875 1 75.75 74 VAL B C 1
ATOM 1548 O O . VAL B 1 74 ? -4.695 16.375 12.094 1 75.75 74 VAL B O 1
ATOM 1551 N N . PRO B 1 75 ? -6.977 15.789 12.211 1 63.47 75 PRO B N 1
ATOM 1552 C CA . PRO B 1 75 ? -7.238 17.031 12.945 1 63.47 75 PRO B CA 1
ATOM 1553 C C . PRO B 1 75 ? -6.48 17.109 14.266 1 63.47 75 PRO B C 1
ATOM 1555 O O . PRO B 1 75 ? -6.262 16.078 14.914 1 63.47 75 PRO B O 1
ATOM 1558 N N . GLY B 1 76 ? -5.949 18.391 14.523 1 57.69 76 GLY B N 1
ATOM 1559 C CA . GLY B 1 76 ? -5.363 18.734 15.812 1 57.69 76 GLY B CA 1
ATOM 1560 C C . GLY B 1 76 ? -3.852 18.828 15.773 1 57.69 76 GLY B C 1
ATOM 1561 O O . GLY B 1 76 ? -3.256 19.656 16.453 1 57.69 76 GLY B O 1
ATOM 1562 N N . VAL B 1 77 ? -3.254 17.719 15.273 1 55.78 77 VAL B N 1
ATOM 1563 C CA . VAL B 1 77 ? -1.801 17.828 15.336 1 55.78 77 VAL B CA 1
ATOM 1564 C C . VAL B 1 77 ? -1.301 18.688 14.18 1 55.78 77 VAL B C 1
ATOM 1566 O O . VAL B 1 77 ? -0.139 19.094 14.156 1 55.78 77 VAL B O 1
ATOM 1569 N N . TYR B 1 78 ? -2.312 19.281 13.5 1 59.34 78 TYR B N 1
ATOM 1570 C CA . TYR B 1 78 ? -1.95 20.094 12.344 1 59.34 78 TYR B CA 1
ATOM 1571 C C . TYR B 1 78 ? -1.061 19.312 11.383 1 59.34 78 TYR B C 1
ATOM 1573 O O . TYR B 1 78 ? -0.299 19.906 10.617 1 59.34 78 TYR B O 1
ATOM 1581 N N . ASP B 1 79 ? -1.152 17.906 11.547 1 74 79 ASP B N 1
ATOM 1582 C CA . ASP B 1 79 ? -0.289 17.078 10.711 1 74 79 ASP B CA 1
ATOM 1583 C C . ASP B 1 79 ? -1.083 16.422 9.594 1 74 79 ASP B C 1
ATOM 1585 O O . ASP B 1 79 ? -2.256 16.078 9.766 1 74 79 ASP B O 1
ATOM 1589 N N . ILE B 1 80 ? -0.514 16.547 8.391 1 86.5 80 ILE B N 1
ATOM 1590 C CA . ILE B 1 80 ? -1.007 15.773 7.254 1 86.5 80 ILE B CA 1
ATOM 1591 C C . ILE B 1 80 ? -0.19 14.492 7.109 1 86.5 80 ILE B C 1
ATOM 1593 O O . ILE B 1 80 ? 1.042 14.523 7.145 1 86.5 80 ILE B O 1
ATOM 1597 N N . MET B 1 81 ? -0.966 13.383 7.121 1 91.5 81 MET B N 1
ATOM 1598 C CA . MET B 1 81 ? -0.326 12.094 6.863 1 91.5 81 MET B CA 1
ATOM 1599 C C . MET B 1 81 ? -0.344 11.758 5.375 1 91.5 81 MET B C 1
ATOM 1601 O O . MET B 1 81 ? -1.368 11.93 4.711 1 91.5 81 MET B O 1
ATOM 1605 N N . TYR B 1 82 ? 0.802 11.367 4.91 1 94.31 82 TYR B N 1
ATOM 1606 C CA . TYR B 1 82 ? 0.927 10.867 3.547 1 94.31 82 TYR B CA 1
ATOM 1607 C C . TYR B 1 82 ? 1.312 9.391 3.541 1 94.31 82 TYR B C 1
ATOM 1609 O O . TYR B 1 82 ? 2.188 8.969 4.301 1 94.31 82 TYR B O 1
ATOM 1617 N N . SER B 1 83 ? 0.595 8.617 2.895 1 96.38 83 SER B N 1
ATOM 1618 C CA . SER B 1 83 ? 1.019 7.254 2.582 1 96.38 83 SER B CA 1
ATOM 1619 C C . SER B 1 83 ? 1.433 7.129 1.12 1 96.38 83 SER B C 1
ATOM 1621 O O . SER B 1 83 ? 0.661 7.461 0.219 1 96.38 83 SER B O 1
ATOM 1623 N N . ILE B 1 84 ? 2.627 6.676 0.91 1 98.25 84 ILE B N 1
ATOM 1624 C CA . ILE B 1 84 ? 3.225 6.637 -0.42 1 98.25 84 ILE B CA 1
ATOM 1625 C C . ILE B 1 84 ? 3.621 5.203 -0.764 1 98.25 84 ILE B C 1
ATOM 1627 O O . ILE B 1 84 ? 4.344 4.551 -0.006 1 98.25 84 ILE B O 1
ATOM 1631 N N . ILE B 1 85 ? 3.102 4.668 -1.844 1 98.44 85 ILE B N 1
ATOM 1632 C CA . ILE B 1 85 ? 3.564 3.396 -2.387 1 98.44 85 ILE B CA 1
ATOM 1633 C C . ILE B 1 85 ? 4.707 3.641 -3.369 1 98.44 85 ILE B C 1
ATOM 1635 O O . ILE B 1 85 ? 4.523 4.297 -4.398 1 98.44 85 ILE B O 1
ATOM 1639 N N . LEU B 1 86 ? 5.812 3.119 -3.014 1 98.38 86 LEU B N 1
ATOM 1640 C CA . LEU B 1 86 ? 7.008 3.455 -3.779 1 98.38 86 LEU B CA 1
ATOM 1641 C C . LEU B 1 86 ? 7.863 2.217 -4.027 1 98.38 86 LEU B C 1
ATOM 1643 O O . LEU B 1 86 ? 7.711 1.205 -3.338 1 98.38 86 LEU B O 1
ATOM 1647 N N . GLU B 1 87 ? 8.68 2.328 -5.043 1 97.38 87 GLU B N 1
ATOM 1648 C CA . GLU B 1 87 ? 9.656 1.314 -5.422 1 97.38 87 GLU B CA 1
ATOM 1649 C C . GLU B 1 87 ? 11.07 1.751 -5.047 1 97.38 87 GLU B C 1
ATOM 1651 O O . GLU B 1 87 ? 11.438 2.912 -5.238 1 97.38 87 GLU B O 1
ATOM 1656 N N . ALA B 1 88 ? 11.805 0.778 -4.5 1 96.19 88 ALA B N 1
ATOM 1657 C CA . ALA B 1 88 ? 13.211 1.04 -4.184 1 96.19 88 ALA B CA 1
ATOM 1658 C C . ALA B 1 88 ? 14.086 -0.144 -4.574 1 96.19 88 ALA B C 1
ATOM 1660 O O . ALA B 1 88 ? 13.633 -1.29 -4.582 1 96.19 88 ALA B O 1
ATOM 1661 N N . ASP B 1 89 ? 15.266 0.183 -4.934 1 94.94 89 ASP B N 1
ATOM 1662 C CA . ASP B 1 89 ? 16.297 -0.836 -5.117 1 94.94 89 ASP B CA 1
ATOM 1663 C C . ASP B 1 89 ? 16.844 -1.308 -3.773 1 94.94 89 ASP B C 1
ATOM 1665 O O . ASP B 1 89 ? 17.297 -0.497 -2.965 1 94.94 89 ASP B O 1
ATOM 1669 N N . ASP B 1 90 ? 16.656 -2.508 -3.523 1 89.94 90 ASP B N 1
ATOM 1670 C CA . ASP B 1 90 ? 17.125 -3.152 -2.301 1 89.94 90 ASP B CA 1
ATOM 1671 C C . ASP B 1 90 ? 18.266 -4.129 -2.598 1 89.94 90 ASP B C 1
ATOM 1673 O O . ASP B 1 90 ? 18.031 -5.336 -2.709 1 89.94 90 ASP B O 1
ATOM 1677 N N . GLY B 1 91 ? 19.5 -3.627 -2.611 1 87.69 91 GLY B N 1
ATOM 1678 C CA . GLY B 1 91 ? 20.656 -4.469 -2.887 1 87.69 91 GLY B CA 1
ATOM 1679 C C . GLY B 1 91 ? 20.578 -5.156 -4.238 1 87.69 91 GLY B C 1
ATOM 1680 O O . GLY B 1 91 ? 20.922 -6.332 -4.359 1 87.69 91 GLY B O 1
ATOM 1681 N N . GLY B 1 92 ? 19.984 -4.574 -5.164 1 86.38 92 GLY B N 1
ATOM 1682 C CA . GLY B 1 92 ? 19.891 -5.145 -6.5 1 86.38 92 GLY B CA 1
ATOM 1683 C C . GLY B 1 92 ? 18.531 -5.762 -6.797 1 86.38 92 GLY B C 1
ATOM 1684 O O . GLY B 1 92 ? 18.281 -6.199 -7.918 1 86.38 92 GLY B O 1
ATOM 1685 N N . ARG B 1 93 ? 17.75 -5.801 -5.793 1 87.75 93 ARG B N 1
ATOM 1686 C CA . ARG B 1 93 ? 16.406 -6.336 -5.992 1 87.75 93 ARG B CA 1
ATOM 1687 C C . ARG B 1 93 ? 15.352 -5.238 -5.875 1 87.75 93 ARG B C 1
ATOM 1689 O O . ARG B 1 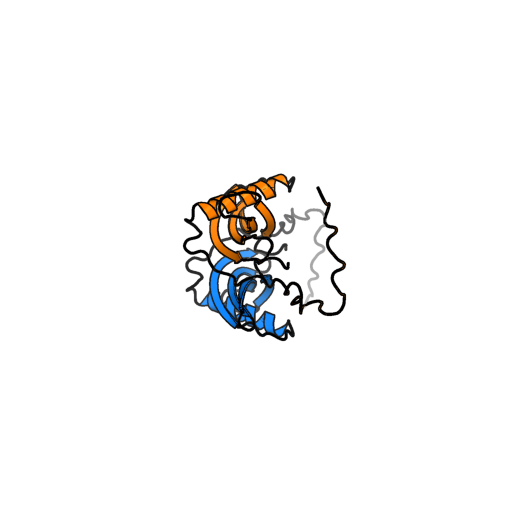93 ? 15.516 -4.301 -5.09 1 87.75 93 ARG B O 1
ATOM 1696 N N . MET B 1 94 ? 14.32 -5.434 -6.652 1 89.94 94 MET B N 1
ATOM 1697 C CA . MET B 1 94 ? 13.227 -4.469 -6.59 1 89.94 94 MET B CA 1
ATOM 1698 C C . MET B 1 94 ? 12.32 -4.75 -5.395 1 89.94 94 MET B C 1
ATOM 1700 O O . MET B 1 94 ? 11.906 -5.887 -5.176 1 89.94 94 MET B O 1
ATOM 1704 N N . GLY B 1 95 ? 12.18 -3.697 -4.609 1 93.38 95 GLY B N 1
ATOM 1705 C CA . GLY B 1 95 ? 11.195 -3.758 -3.539 1 93.38 95 GLY B CA 1
ATOM 1706 C C . GLY B 1 95 ? 10.117 -2.691 -3.654 1 93.38 95 GLY B C 1
ATOM 1707 O O . GLY B 1 95 ? 10.375 -1.603 -4.176 1 93.38 95 GLY B O 1
ATOM 1708 N N . VAL B 1 96 ? 8.945 -3.088 -3.279 1 96.19 96 VAL B N 1
ATOM 1709 C CA . VAL B 1 96 ? 7.852 -2.127 -3.199 1 96.19 96 VAL B CA 1
ATOM 1710 C C . VAL B 1 96 ? 7.438 -1.934 -1.742 1 96.19 96 VAL B C 1
ATOM 1712 O O . VAL B 1 96 ? 7.32 -2.904 -0.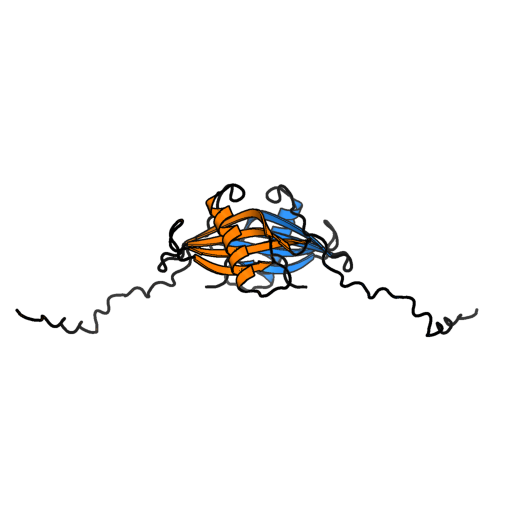991 1 96.19 96 VAL B O 1
ATOM 1715 N N . TYR B 1 97 ? 7.211 -0.67 -1.399 1 96.25 97 TYR B N 1
ATOM 1716 C CA . TYR B 1 97 ? 7 -0.313 -0.001 1 96.25 97 TYR B CA 1
ATOM 1717 C C . TYR B 1 97 ? 5.844 0.67 0.144 1 96.25 97 TYR B C 1
ATOM 1719 O O . TYR B 1 97 ? 5.523 1.401 -0.796 1 96.25 97 TYR B O 1
ATOM 1727 N N . ALA B 1 98 ? 5.246 0.635 1.29 1 97.06 98 ALA B N 1
ATOM 1728 C CA . ALA B 1 98 ? 4.367 1.701 1.766 1 97.06 98 ALA B CA 1
ATOM 1729 C C . ALA B 1 98 ? 5.055 2.535 2.846 1 97.06 98 ALA B C 1
ATOM 1731 O O . ALA B 1 98 ? 5.434 2.01 3.895 1 97.06 98 ALA B O 1
ATOM 1732 N N . ALA B 1 99 ? 5.277 3.799 2.527 1 97.56 99 ALA B N 1
ATOM 1733 C CA . ALA B 1 99 ? 5.844 4.734 3.496 1 97.56 99 ALA B CA 1
ATOM 1734 C C . ALA B 1 99 ? 4.789 5.723 3.984 1 97.56 99 ALA B C 1
ATOM 1736 O O . ALA B 1 99 ? 4.082 6.336 3.18 1 97.56 99 ALA B O 1
ATOM 1737 N N . THR B 1 100 ? 4.656 5.848 5.293 1 95.94 100 THR B N 1
ATOM 1738 C CA . THR B 1 100 ? 3.758 6.836 5.883 1 95.94 100 THR B CA 1
ATOM 1739 C C . THR B 1 100 ? 4.547 7.957 6.551 1 95.94 100 THR B C 1
ATOM 1741 O O . THR B 1 100 ? 5.367 7.703 7.438 1 95.94 100 THR B O 1
ATOM 1744 N N . VAL B 1 101 ? 4.258 9.18 6.078 1 94.12 101 VAL B N 1
ATOM 1745 C CA . VAL B 1 101 ? 4.984 10.344 6.562 1 94.12 101 VAL B CA 1
ATOM 1746 C C . VAL B 1 101 ? 3.998 11.367 7.125 1 94.12 101 VAL B C 1
ATOM 1748 O O . VAL B 1 101 ? 2.941 11.609 6.535 1 94.12 101 VAL B O 1
ATOM 1751 N N . SER B 1 102 ? 4.371 11.875 8.25 1 91 102 SER B N 1
ATOM 1752 C CA . SER B 1 102 ? 3.598 13 8.766 1 91 102 SER B CA 1
ATOM 1753 C C . SER B 1 102 ? 4.34 14.312 8.562 1 91 102 SER B C 1
ATOM 1755 O O . SER B 1 102 ? 5.562 14.375 8.703 1 91 102 SER B O 1
ATOM 1757 N N . ALA B 1 103 ? 3.582 15.18 8.07 1 85.5 103 ALA B N 1
ATOM 1758 C CA . ALA B 1 103 ? 4.152 16.516 7.887 1 85.5 103 ALA B CA 1
ATOM 1759 C C . ALA B 1 103 ? 3.182 17.594 8.359 1 85.5 103 ALA B C 1
ATOM 1761 O O . ALA B 1 103 ? 1.968 17.469 8.172 1 85.5 103 ALA B O 1
ATOM 1762 N N . GLN B 1 104 ? 3.607 18.531 9.234 1 74.75 104 GLN B N 1
ATOM 1763 C CA . GLN B 1 104 ? 2.764 19.609 9.75 1 74.75 104 GLN B CA 1
ATOM 1764 C C . GLN B 1 104 ? 2.248 20.5 8.617 1 74.75 104 GLN B C 1
ATOM 1766 O O . GLN B 1 104 ? 1.093 20.938 8.641 1 74.75 104 GLN B O 1
ATOM 1771 N N . SER B 1 105 ? 3.219 20.922 7.766 1 68 105 SER B N 1
ATOM 1772 C CA . SER B 1 105 ? 2.889 21.672 6.562 1 68 105 SER B CA 1
ATOM 1773 C C . SER B 1 105 ? 3.648 21.141 5.352 1 68 105 SER B C 1
ATOM 1775 O O . SER B 1 105 ? 4.562 20.328 5.492 1 68 105 SER B O 1
ATOM 1777 N N . ARG B 1 106 ? 3.016 21.25 4.078 1 60.38 106 ARG B N 1
ATOM 1778 C CA . ARG B 1 106 ? 3.645 20.75 2.857 1 60.38 106 ARG B CA 1
ATOM 1779 C C . ARG B 1 106 ? 5.113 21.156 2.797 1 60.38 106 ARG B C 1
ATOM 1781 O O . ARG B 1 106 ? 5.934 20.453 2.195 1 60.38 106 ARG B O 1
ATOM 1788 N N . GLN B 1 107 ? 5.461 22.328 3.418 1 62.09 107 GLN B N 1
ATOM 1789 C CA . GLN B 1 107 ? 6.801 22.797 3.072 1 62.09 107 GLN B CA 1
ATOM 1790 C C . GLN B 1 107 ? 7.648 23 4.32 1 62.09 107 GLN B C 1
ATOM 1792 O O . GLN B 1 107 ? 8.828 23.359 4.227 1 62.09 107 GLN B O 1
ATOM 1797 N N . ILE B 1 108 ? 6.957 22.828 5.492 1 63.91 108 ILE B N 1
ATOM 1798 C CA . ILE B 1 108 ? 7.754 23.234 6.645 1 63.91 108 ILE B CA 1
ATOM 1799 C C . ILE B 1 108 ? 7.992 22.031 7.559 1 63.91 108 ILE B C 1
ATOM 1801 O O . ILE B 1 108 ? 7.039 21.391 8 1 63.91 108 ILE B O 1
ATOM 1805 N N . PRO B 1 109 ? 9.203 21.594 7.781 1 66.88 109 PRO B N 1
ATOM 1806 C CA . PRO B 1 109 ? 9.477 20.594 8.828 1 66.88 109 PRO B CA 1
ATOM 1807 C C . PRO B 1 109 ? 8.781 20.938 10.148 1 66.88 109 PRO B C 1
ATOM 1809 O O . PRO B 1 109 ? 8.305 22.062 10.328 1 66.88 109 PRO B O 1
ATOM 1812 N N . PRO B 1 110 ? 8.445 20.047 11.086 1 79.06 110 PRO B N 1
ATOM 1813 C CA . PRO B 1 110 ? 9.109 18.734 11.078 1 79.06 110 PRO B CA 1
ATOM 1814 C C . PRO B 1 110 ? 8.328 17.688 10.289 1 79.06 110 PRO B C 1
ATOM 1816 O O . PRO B 1 110 ? 7.141 17.859 10.016 1 79.06 110 PRO B O 1
ATOM 1819 N N . ARG B 1 111 ? 9.062 16.719 9.719 1 89.88 111 ARG B N 1
ATOM 1820 C CA . ARG B 1 111 ? 8.516 15.5 9.156 1 89.88 111 ARG B CA 1
ATOM 1821 C C . ARG B 1 111 ? 8.914 14.289 9.992 1 89.88 111 ARG B C 1
ATOM 1823 O O . ARG B 1 111 ? 9.977 14.273 10.617 1 89.88 111 ARG B O 1
ATOM 1830 N N . LYS B 1 112 ? 7.969 13.422 10.055 1 90.81 112 LYS B N 1
ATOM 1831 C CA . LYS B 1 112 ? 8.258 12.172 10.758 1 90.81 112 LYS B CA 1
ATOM 1832 C C . LYS B 1 112 ? 7.898 10.969 9.898 1 90.81 112 LYS B C 1
ATOM 1834 O O . LYS B 1 112 ? 6.848 10.945 9.25 1 90.81 112 LYS B O 1
ATOM 1839 N N . LEU B 1 113 ? 8.82 10.016 9.875 1 94.44 113 LEU B N 1
ATOM 1840 C CA . LEU B 1 113 ? 8.492 8.727 9.281 1 94.44 113 LEU B CA 1
ATOM 1841 C C . LEU B 1 113 ? 7.652 7.887 10.242 1 94.44 113 LEU B C 1
ATOM 1843 O O . LEU B 1 113 ? 8.164 7.371 11.234 1 94.44 113 LEU B O 1
ATOM 1847 N N . VAL B 1 114 ? 6.445 7.762 9.977 1 93.25 114 VAL B N 1
ATOM 1848 C CA . VAL B 1 114 ? 5.504 7.109 10.883 1 93.25 114 VAL B CA 1
ATOM 1849 C C . VAL B 1 114 ? 5.559 5.594 10.672 1 93.25 114 VAL B C 1
ATOM 1851 O O . VAL B 1 114 ? 5.418 4.828 11.625 1 93.25 114 VAL B O 1
ATOM 1854 N N . ASP B 1 115 ? 5.695 5.152 9.516 1 94.75 115 ASP B N 1
ATOM 1855 C CA . ASP B 1 115 ? 5.703 3.732 9.172 1 94.75 115 ASP B CA 1
ATOM 1856 C C . ASP B 1 115 ? 6.406 3.496 7.832 1 94.75 115 ASP B C 1
ATOM 1858 O O . ASP B 1 115 ? 6.367 4.352 6.945 1 94.75 115 ASP B O 1
ATOM 1862 N N . PHE B 1 116 ? 7.055 2.42 7.703 1 95.44 116 PHE B N 1
ATOM 1863 C CA . PHE B 1 116 ? 7.73 1.978 6.492 1 95.44 116 PHE B CA 1
ATOM 1864 C C . PHE B 1 116 ? 7.73 0.457 6.395 1 95.44 116 PHE B C 1
ATOM 1866 O O . PHE B 1 116 ? 8.414 -0.219 7.168 1 95.44 116 PHE B O 1
ATOM 1873 N N . ARG B 1 117 ? 6.996 -0.023 5.352 1 94.06 117 ARG B N 1
ATOM 1874 C CA . ARG B 1 117 ? 6.855 -1.475 5.309 1 94.06 117 ARG B CA 1
ATOM 1875 C C . ARG B 1 117 ? 6.797 -1.979 3.871 1 94.06 117 ARG B C 1
ATOM 1877 O O . ARG B 1 117 ? 6.355 -1.259 2.973 1 94.06 117 ARG B O 1
ATOM 1884 N N . LYS B 1 118 ? 7.234 -3.25 3.734 1 93.19 118 LYS B N 1
ATOM 1885 C CA . LYS B 1 118 ? 7.039 -3.906 2.445 1 93.19 118 LYS B CA 1
ATOM 1886 C C . LYS B 1 118 ? 5.562 -4.188 2.188 1 93.19 118 LYS B C 1
ATOM 1888 O O . LYS B 1 118 ? 4.824 -4.539 3.109 1 93.19 118 LYS B O 1
ATOM 1893 N N . ILE B 1 119 ? 5.148 -4.039 0.967 1 93.81 119 ILE B N 1
ATOM 1894 C CA . ILE B 1 119 ? 3.734 -4.25 0.675 1 93.81 119 ILE B CA 1
ATOM 1895 C C . ILE B 1 119 ? 3.408 -5.738 0.754 1 93.81 119 ILE B C 1
ATOM 1897 O O . ILE B 1 119 ? 2.256 -6.117 0.974 1 93.81 119 ILE B O 1
ATOM 1901 N N . PHE B 1 120 ? 4.391 -6.551 0.439 1 91.12 120 PHE B N 1
ATOM 1902 C CA . PHE B 1 120 ? 4.227 -7.984 0.65 1 91.12 120 PHE B CA 1
ATOM 1903 C C . PHE B 1 120 ? 4.633 -8.375 2.066 1 91.12 120 PHE B C 1
ATOM 1905 O O . PHE B 1 120 ? 5.688 -7.961 2.553 1 91.12 120 PHE B O 1
ATOM 1912 N N . PRO B 1 121 ? 3.781 -9.023 2.758 1 83.5 121 PRO B N 1
ATOM 1913 C CA . PRO B 1 121 ? 4.152 -9.453 4.109 1 83.5 121 PRO B CA 1
ATOM 1914 C C . PRO B 1 121 ? 5.367 -10.375 4.121 1 83.5 121 PRO B C 1
ATOM 1916 O O . PRO B 1 121 ? 5.691 -10.992 3.102 1 83.5 121 PRO B O 1
ATOM 1919 N N . PRO B 1 122 ? 6.121 -10.289 5.309 1 71.88 122 PRO B N 1
ATOM 1920 C CA . PRO B 1 122 ? 7.258 -11.211 5.414 1 71.88 122 PRO B CA 1
ATOM 1921 C C . PRO B 1 122 ? 6.848 -12.672 5.273 1 71.88 122 PRO B C 1
ATOM 1923 O O . PRO B 1 122 ? 5.746 -13.047 5.688 1 71.88 122 PRO B O 1
ATOM 1926 N N . ALA B 1 123 ? 7.523 -13.469 4.453 1 61.28 123 ALA B N 1
ATOM 1927 C CA . ALA B 1 123 ? 7.246 -14.898 4.324 1 61.28 123 ALA B CA 1
ATOM 1928 C C . ALA B 1 123 ? 7.273 -15.586 5.688 1 61.28 123 ALA B C 1
ATOM 1930 O O . ALA B 1 123 ? 7.977 -15.148 6.598 1 61.28 123 ALA B O 1
#